Protein AF-A0A4S4M2D9-F1 (afdb_monomer)

pLDDT: mean 71.54, std 19.72, range [30.52, 96.0]

Solvent-accessible surface area (backbone atoms only — not comparable to full-atom values): 12243 Å² total; per-residue (Å²): 109,68,68,60,50,51,54,46,38,64,74,76,46,97,59,79,87,84,67,45,74,46,67,46,65,21,59,68,65,66,54,89,89,66,71,56,31,70,59,52,44,50,54,48,39,55,51,25,70,77,74,38,96,49,44,44,66,44,59,65,50,22,76,40,71,65,73,56,70,67,59,54,51,51,47,51,43,42,48,42,40,62,74,60,49,23,48,76,44,98,88,71,47,66,42,74,74,85,83,76,90,88,75,57,71,69,61,59,55,46,72,74,40,91,78,76,46,53,74,73,65,72,38,68,36,69,68,59,52,42,50,32,41,55,69,73,42,85,58,78,88,72,51,60,68,73,58,52,52,51,35,64,77,67,57,58,59,64,75,75,72,72,63,70,81,72,69,75,97,79,85,81,66,70,77,56,53,74,73,63,75,76,89,77,88,87,83,84,85,81,92,130

InterPro domains:
  IPR004821 Cytidyltransferase-like domain [PF01467] (9-130)
  IPR014729 Rossmann-like alpha/beta/alpha sandwich fold [G3DSA:3.40.50.620] (1-120)
  IPR014729 Rossmann-like alpha/beta/alpha sandwich fold [G3DSA:3.40.50.620] (121-169)
  IPR051182 Eukaryotic NMN adenylyltransferase [PTHR12039] (1-121)

Structure (mmCIF, N/CA/C/O backbone):
data_AF-A0A4S4M2D9-F1
#
_entry.id   AF-A0A4S4M2D9-F1
#
loop_
_atom_site.group_PDB
_atom_site.id
_atom_site.type_symbol
_atom_site.label_atom_id
_atom_site.label_alt_id
_atom_site.label_comp_id
_atom_site.label_asym_id
_atom_site.label_entity_id
_atom_site.label_seq_id
_atom_site.pdbx_PDB_ins_code
_atom_site.Cartn_x
_atom_site.Cartn_y
_atom_site.Cartn_z
_atom_site.occupancy
_atom_site.B_iso_or_equiv
_atom_site.auth_seq_id
_atom_site.auth_comp_id
_atom_site.auth_asym_id
_atom_site.auth_atom_id
_atom_site.pdbx_PDB_model_num
ATOM 1 N N . MET A 1 1 ? 10.900 6.479 2.946 1.00 76.00 1 MET A N 1
ATOM 2 C CA . MET A 1 1 ? 10.554 5.075 3.268 1.00 76.00 1 MET A CA 1
ATOM 3 C C . MET A 1 1 ? 10.576 4.211 2.013 1.00 76.00 1 MET A C 1
ATOM 5 O O . MET A 1 1 ? 11.377 3.293 1.984 1.00 76.00 1 MET A O 1
ATOM 9 N N . PHE A 1 2 ? 9.792 4.533 0.975 1.00 81.81 2 PHE A N 1
ATOM 10 C CA . PHE A 1 2 ? 9.805 3.794 -0.298 1.00 81.81 2 PHE A CA 1
ATOM 11 C C . PHE A 1 2 ? 11.189 3.735 -0.960 1.00 81.81 2 PHE A C 1
ATOM 13 O O . PHE A 1 2 ? 11.661 2.640 -1.220 1.00 81.81 2 PHE A O 1
ATOM 20 N N . GLU A 1 3 ? 11.888 4.864 -1.113 1.00 84.25 3 GLU A N 1
ATOM 21 C CA . GLU A 1 3 ? 13.247 4.871 -1.694 1.00 84.25 3 GLU A CA 1
ATOM 22 C C . GLU A 1 3 ? 14.236 3.983 -0.920 1.00 84.25 3 GLU A C 1
ATOM 24 O O . GLU A 1 3 ? 14.960 3.187 -1.504 1.00 84.25 3 GLU A O 1
ATOM 29 N N . MET A 1 4 ? 14.190 4.011 0.417 1.00 81.50 4 MET A N 1
ATOM 30 C CA . MET A 1 4 ? 15.031 3.130 1.239 1.00 81.50 4 MET A CA 1
ATOM 31 C C . MET A 1 4 ? 14.678 1.648 1.059 1.00 81.50 4 MET A C 1
ATOM 33 O O . MET A 1 4 ? 15.563 0.796 1.087 1.00 81.50 4 MET A O 1
ATOM 37 N N . ALA A 1 5 ? 13.392 1.329 0.888 1.00 82.88 5 ALA A N 1
ATOM 38 C CA . ALA A 1 5 ? 12.953 -0.033 0.606 1.00 82.88 5 ALA A CA 1
ATOM 39 C C . ALA A 1 5 ? 13.416 -0.487 -0.786 1.00 82.88 5 ALA A C 1
ATOM 41 O O . ALA A 1 5 ? 13.850 -1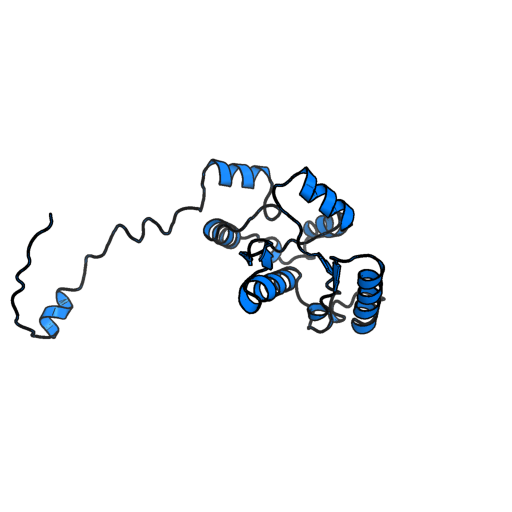.626 -0.936 1.00 82.88 5 ALA A O 1
ATOM 42 N N . VAL A 1 6 ? 13.391 0.410 -1.777 1.00 87.19 6 VAL A N 1
ATOM 43 C CA . VAL A 1 6 ? 13.929 0.161 -3.121 1.00 87.19 6 VAL A CA 1
ATOM 44 C C . VAL A 1 6 ? 15.415 -0.144 -3.066 1.00 87.19 6 VAL A C 1
ATOM 46 O O . VAL A 1 6 ? 15.840 -1.169 -3.598 1.00 87.19 6 VAL A O 1
ATOM 49 N N . ASP A 1 7 ? 16.193 0.695 -2.387 1.00 86.00 7 ASP A N 1
ATOM 50 C CA . ASP A 1 7 ? 17.630 0.482 -2.235 1.00 86.00 7 ASP A CA 1
ATOM 51 C C . ASP A 1 7 ? 17.927 -0.842 -1.527 1.00 86.00 7 ASP A C 1
ATOM 53 O O . ASP A 1 7 ? 18.795 -1.599 -1.963 1.00 86.00 7 ASP A O 1
ATOM 57 N N . TYR A 1 8 ? 17.161 -1.171 -0.483 1.00 85.81 8 TYR A N 1
ATOM 58 C CA . TYR A 1 8 ? 17.304 -2.440 0.222 1.00 85.81 8 TYR A CA 1
ATOM 59 C C . TYR A 1 8 ? 17.027 -3.642 -0.688 1.00 85.81 8 TYR A C 1
ATOM 61 O O . TYR A 1 8 ? 17.860 -4.546 -0.760 1.00 85.81 8 TYR A O 1
ATOM 69 N N . VAL A 1 9 ? 15.891 -3.654 -1.395 1.00 85.12 9 VAL A N 1
ATOM 70 C CA . VAL A 1 9 ? 15.500 -4.760 -2.284 1.00 85.12 9 VAL A CA 1
ATOM 71 C C . VAL A 1 9 ? 16.530 -4.942 -3.397 1.00 85.12 9 VAL A C 1
ATOM 73 O O . VAL A 1 9 ? 16.956 -6.070 -3.634 1.00 85.12 9 VAL A O 1
ATOM 76 N N . ARG A 1 10 ? 17.007 -3.845 -3.998 1.00 87.06 10 ARG A N 1
ATOM 77 C CA . ARG A 1 10 ? 18.042 -3.873 -5.044 1.00 87.06 10 ARG A CA 1
ATOM 78 C C . ARG A 1 10 ? 19.381 -4.431 -4.565 1.00 87.06 10 ARG A C 1
ATOM 80 O O . ARG A 1 10 ? 20.084 -5.057 -5.347 1.00 87.06 10 ARG A O 1
ATOM 87 N N . GLN A 1 11 ? 19.767 -4.165 -3.317 1.00 85.62 11 GLN A N 1
ATOM 88 C CA . GLN A 1 11 ? 21.076 -4.568 -2.788 1.00 85.62 11 GLN A CA 1
ATOM 89 C C . GLN A 1 11 ? 21.075 -5.958 -2.143 1.00 85.62 11 GLN A C 1
ATOM 91 O O . GLN A 1 11 ? 22.127 -6.586 -2.064 1.00 85.62 11 GLN A O 1
ATOM 96 N N . ASN A 1 12 ? 19.927 -6.425 -1.643 1.00 86.00 12 ASN A N 1
ATOM 97 C CA . ASN A 1 12 ? 19.860 -7.600 -0.767 1.00 86.00 12 ASN A CA 1
ATOM 98 C C . ASN A 1 12 ? 19.014 -8.743 -1.335 1.00 86.00 12 ASN A C 1
ATOM 100 O O . ASN A 1 12 ? 18.896 -9.788 -0.695 1.00 86.00 12 ASN A O 1
ATOM 104 N N . THR A 1 13 ? 18.384 -8.557 -2.496 1.00 86.69 13 THR A N 1
ATOM 105 C CA . THR A 1 13 ? 17.505 -9.564 -3.092 1.00 86.69 13 THR A CA 1
ATOM 106 C C . THR A 1 13 ? 17.635 -9.593 -4.610 1.00 86.69 13 THR A C 1
ATOM 108 O O . THR A 1 13 ? 18.064 -8.618 -5.217 1.00 86.69 13 THR A O 1
ATOM 111 N N . ASP A 1 14 ? 17.168 -10.681 -5.220 1.00 87.75 14 ASP A N 1
ATOM 112 C CA . ASP A 1 14 ? 17.056 -10.816 -6.678 1.00 87.75 14 ASP A CA 1
ATOM 113 C C . ASP A 1 14 ? 15.693 -10.331 -7.214 1.00 87.75 14 ASP A C 1
ATOM 115 O O . ASP A 1 14 ? 15.276 -10.699 -8.314 1.00 87.75 14 ASP A O 1
ATOM 119 N N . PHE A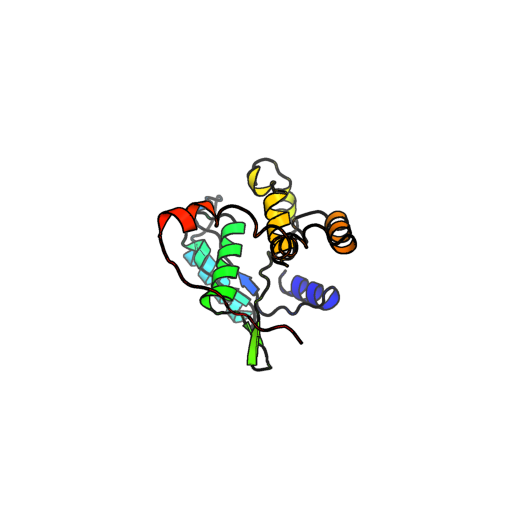 1 15 ? 14.947 -9.553 -6.419 1.00 87.94 15 PHE A N 1
ATOM 120 C CA . PHE A 1 15 ? 13.649 -9.017 -6.818 1.00 87.94 15 PHE A CA 1
ATOM 121 C C . PHE A 1 15 ? 13.775 -7.626 -7.433 1.00 87.94 15 PHE A C 1
ATOM 123 O O . PHE A 1 15 ? 14.559 -6.783 -7.002 1.00 87.94 15 PHE A O 1
ATOM 130 N N . GLU A 1 16 ? 12.914 -7.368 -8.411 1.00 87.81 16 GLU A N 1
ATOM 131 C CA . GLU A 1 16 ? 12.694 -6.046 -8.978 1.00 87.81 16 GLU A CA 1
ATOM 132 C C . GLU A 1 16 ? 11.410 -5.449 -8.396 1.00 87.81 16 GLU A C 1
ATOM 134 O O . GLU A 1 16 ? 10.367 -6.107 -8.343 1.00 87.81 16 GLU A O 1
ATOM 139 N N . ILE A 1 17 ? 11.476 -4.187 -7.970 1.00 90.81 17 ILE A N 1
ATOM 140 C CA . ILE A 1 17 ? 10.281 -3.435 -7.593 1.00 90.81 17 ILE A CA 1
ATOM 141 C C . ILE A 1 17 ? 9.667 -2.846 -8.854 1.00 90.81 17 ILE A C 1
ATOM 143 O O . ILE A 1 17 ? 10.277 -2.011 -9.516 1.00 90.81 17 ILE A O 1
ATOM 147 N N . VAL A 1 18 ? 8.440 -3.271 -9.142 1.00 90.88 18 VAL A N 1
ATOM 148 C CA . VAL A 1 18 ? 7.694 -2.843 -10.331 1.00 90.88 18 VAL A CA 1
ATOM 149 C C . VAL A 1 18 ? 6.789 -1.645 -10.030 1.00 90.88 18 VAL A C 1
ATOM 151 O O . VAL A 1 18 ? 6.586 -0.794 -10.889 1.00 90.88 18 VAL A O 1
ATOM 154 N N . ALA A 1 19 ? 6.244 -1.569 -8.814 1.00 91.50 19 ALA A N 1
ATOM 155 C CA . ALA A 1 19 ? 5.320 -0.520 -8.397 1.00 91.50 19 ALA A CA 1
ATOM 156 C C . ALA A 1 19 ? 5.294 -0.375 -6.871 1.00 91.50 19 ALA A C 1
ATOM 158 O O . ALA A 1 19 ? 5.630 -1.310 -6.139 1.00 91.50 19 ALA A O 1
ATOM 159 N N . GLY A 1 20 ? 4.851 0.788 -6.397 1.00 92.56 20 GLY A N 1
ATOM 160 C CA . GLY A 1 20 ? 4.526 1.031 -4.996 1.00 92.56 20 GLY A CA 1
ATOM 161 C C . GLY A 1 20 ? 3.139 1.646 -4.873 1.00 92.56 20 GLY A C 1
ATOM 162 O O . GLY A 1 20 ? 2.772 2.512 -5.661 1.00 92.56 20 GLY A O 1
ATOM 163 N N . TYR A 1 21 ? 2.370 1.201 -3.882 1.00 93.56 21 TYR A N 1
ATOM 164 C CA . TYR A 1 21 ? 1.014 1.687 -3.643 1.00 93.56 21 TYR A CA 1
ATOM 165 C C . TYR A 1 21 ? 0.894 2.295 -2.249 1.00 93.56 21 TYR A C 1
ATOM 167 O O . TYR A 1 21 ? 1.326 1.711 -1.253 1.00 93.56 21 TYR A O 1
ATOM 175 N N . LEU A 1 22 ? 0.279 3.471 -2.182 1.00 91.81 22 LEU A N 1
ATOM 176 C CA . LEU A 1 22 ? -0.234 4.064 -0.957 1.00 91.81 22 LEU A CA 1
ATOM 177 C C . LEU A 1 22 ? -1.711 3.689 -0.826 1.00 91.81 22 LEU A C 1
ATOM 179 O O . LEU A 1 22 ? -2.501 4.023 -1.704 1.00 91.81 22 LEU A O 1
ATOM 183 N N . SER A 1 23 ? -2.076 3.044 0.282 1.00 94.62 23 SER A N 1
ATOM 184 C CA . SER A 1 23 ? -3.464 2.706 0.622 1.00 94.62 23 SER A CA 1
ATOM 185 C C . SER A 1 23 ? -3.889 3.488 1.869 1.00 94.62 23 SER A C 1
ATOM 187 O O . SER A 1 23 ? -3.469 3.154 2.982 1.00 94.62 23 SER A O 1
ATOM 189 N N . PRO A 1 24 ? -4.629 4.605 1.732 1.00 91.62 24 PRO A N 1
ATOM 190 C CA . PRO A 1 24 ? -5.114 5.346 2.887 1.00 91.62 24 PRO A CA 1
ATOM 191 C C . PRO A 1 24 ? -6.187 4.550 3.641 1.00 91.62 24 PRO A C 1
ATOM 193 O O . PRO A 1 24 ? -7.184 4.137 3.063 1.00 91.62 24 PRO A O 1
ATOM 196 N N . VAL A 1 25 ? -6.031 4.427 4.963 1.00 90.12 25 VAL A N 1
ATOM 197 C CA . VAL A 1 25 ? -6.965 3.681 5.829 1.00 90.12 25 VAL A CA 1
ATOM 198 C C . VAL A 1 25 ? -8.409 4.189 5.751 1.00 90.12 25 VAL A C 1
ATOM 200 O O . VAL A 1 25 ? -8.629 5.371 5.504 1.00 90.12 25 VAL A O 1
ATOM 203 N N . SER A 1 26 ? -9.403 3.345 6.018 1.00 91.94 26 SER A N 1
ATOM 204 C CA . SER A 1 26 ? -10.809 3.760 6.161 1.00 91.94 26 SER A CA 1
ATOM 205 C C . SER A 1 26 ? -11.022 4.780 7.292 1.00 91.94 26 SER A C 1
ATOM 207 O O . SER A 1 26 ? -10.419 4.688 8.365 1.00 91.94 26 SER A O 1
ATOM 209 N N . ASP A 1 27 ? -11.970 5.704 7.106 1.00 87.25 27 ASP A N 1
ATOM 210 C CA . ASP A 1 27 ? -12.428 6.625 8.163 1.00 87.25 27 ASP A CA 1
ATOM 211 C C . ASP A 1 27 ? -13.031 5.882 9.370 1.00 87.25 27 ASP A C 1
ATOM 213 O O . ASP A 1 27 ? -13.037 6.385 10.497 1.00 87.25 27 ASP A O 1
ATOM 217 N N . GLN A 1 28 ? -13.476 4.637 9.167 1.00 85.75 28 GLN A N 1
ATOM 218 C CA . GLN A 1 28 ? -13.994 3.774 10.230 1.00 85.75 28 GLN A CA 1
ATOM 219 C C . GLN A 1 28 ? -12.914 3.243 11.181 1.00 85.75 28 GLN A C 1
ATOM 221 O O . GLN A 1 28 ? -13.263 2.643 12.197 1.00 85.75 28 GLN A O 1
ATOM 226 N N . TYR A 1 29 ? -11.630 3.510 10.915 1.00 79.69 29 TYR A N 1
ATOM 227 C CA . TYR A 1 29 ? -10.554 3.262 11.877 1.00 79.69 29 TYR A CA 1
ATOM 228 C C . TYR A 1 29 ? -10.721 4.083 13.166 1.00 79.69 29 TYR A C 1
ATOM 230 O O . TYR A 1 29 ? -10.195 3.712 14.211 1.00 79.69 29 TYR A O 1
ATOM 238 N N . LYS A 1 30 ? -11.493 5.185 13.120 1.00 78.94 30 LYS A N 1
ATOM 239 C CA . LYS A 1 30 ? -11.871 6.006 14.289 1.00 78.94 30 LYS A CA 1
ATOM 240 C C . LYS A 1 30 ? -10.680 6.525 15.110 1.00 78.94 30 LYS A C 1
ATOM 24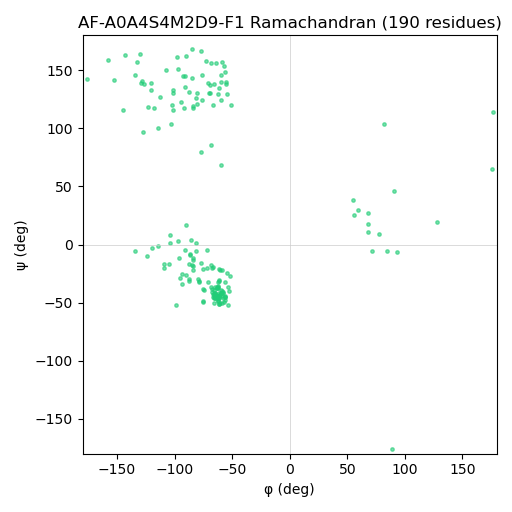2 O O . LYS A 1 30 ? -10.832 6.839 16.291 1.00 78.94 30 LYS A O 1
ATOM 247 N N . LYS A 1 31 ? -9.502 6.673 14.493 1.00 77.12 31 LYS A N 1
ATOM 248 C CA . LYS A 1 31 ? -8.354 7.322 15.138 1.00 77.12 31 LYS A CA 1
ATOM 249 C C . LYS A 1 31 ? -8.702 8.786 15.450 1.00 77.12 31 LY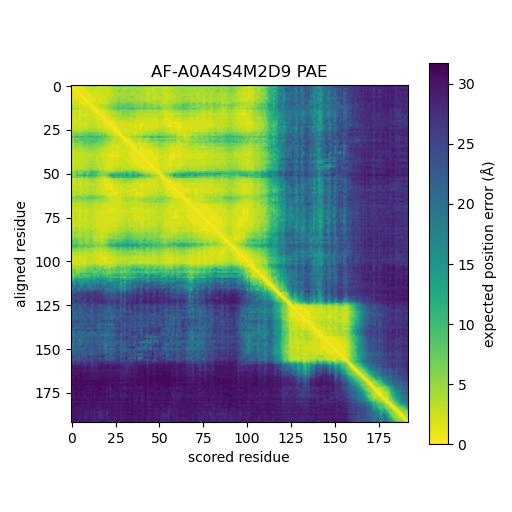S A C 1
ATOM 251 O O . LYS A 1 31 ? -9.151 9.497 14.548 1.00 77.12 31 LYS A O 1
ATOM 256 N N . PRO A 1 32 ? -8.486 9.267 16.688 1.00 74.50 32 PRO A N 1
ATOM 257 C CA . PRO A 1 32 ? -8.729 10.664 17.030 1.00 74.50 32 PRO A CA 1
ATOM 258 C C . PRO A 1 32 ? -7.967 11.614 16.096 1.00 74.50 32 PRO A C 1
ATOM 260 O O . PRO A 1 32 ? -6.768 11.444 15.876 1.00 74.50 32 PRO A O 1
ATOM 263 N N . GLY A 1 33 ? -8.672 12.599 15.534 1.00 79.81 33 GLY A N 1
ATOM 264 C CA . GLY A 1 33 ? -8.095 13.584 14.612 1.00 79.81 33 GLY A CA 1
ATOM 265 C C . GLY A 1 33 ? -7.864 13.092 13.177 1.00 79.81 33 GLY A C 1
ATOM 266 O O . GLY A 1 33 ? -7.238 13.805 12.396 1.00 79.81 33 GLY A O 1
ATOM 267 N N . LEU A 1 34 ? -8.347 11.899 12.808 1.00 77.06 34 LEU A N 1
ATOM 268 C CA . LEU A 1 34 ? -8.247 11.401 11.436 1.00 77.06 34 LEU A CA 1
ATOM 269 C C . LEU A 1 34 ? -9.104 12.252 10.485 1.00 77.06 34 LEU A C 1
ATOM 271 O O . LEU A 1 34 ? -10.319 12.354 10.649 1.00 77.06 34 LEU A O 1
ATOM 275 N N . LEU A 1 35 ? -8.459 12.857 9.486 1.00 74.81 35 LEU A N 1
ATOM 276 C CA . LEU A 1 35 ? -9.139 13.550 8.390 1.00 74.81 35 LEU A CA 1
ATOM 277 C C . LEU A 1 35 ? -9.880 12.555 7.491 1.00 74.81 35 LEU A C 1
ATOM 279 O O . LEU A 1 35 ? -9.480 11.392 7.401 1.00 74.81 35 LEU A O 1
ATOM 283 N N . SER A 1 36 ? -10.906 13.034 6.781 1.00 86.50 36 SER A N 1
ATOM 284 C CA . SER A 1 36 ? -11.690 12.194 5.872 1.00 86.50 36 SER A CA 1
ATOM 285 C C . SER A 1 36 ? -10.824 11.504 4.815 1.00 86.50 36 SER A C 1
ATOM 287 O O . SER A 1 36 ? -9.809 12.042 4.350 1.00 86.50 36 SER A O 1
ATOM 289 N N . GLY A 1 37 ? -11.255 10.314 4.404 1.00 84.50 37 GLY A N 1
ATOM 290 C CA . GLY A 1 37 ? -10.566 9.474 3.432 1.00 84.50 37 GLY A CA 1
ATOM 291 C C . GLY A 1 37 ? -10.370 10.201 2.114 1.00 84.50 37 GLY A C 1
ATOM 292 O O . GLY A 1 37 ? -9.270 10.188 1.573 1.00 84.50 37 GLY A O 1
ATOM 293 N N . ALA A 1 38 ? -11.381 10.953 1.670 1.00 87.56 38 ALA A N 1
ATOM 294 C CA . ALA A 1 38 ? -11.310 11.765 0.458 1.00 87.56 38 ALA A CA 1
ATOM 295 C C . ALA A 1 38 ? -10.146 12.773 0.482 1.00 87.56 38 ALA A C 1
ATOM 297 O O . ALA A 1 38 ? -9.394 12.868 -0.487 1.00 87.56 38 ALA A O 1
ATOM 298 N N . HIS A 1 39 ? -9.945 13.494 1.593 1.00 79.06 39 HIS A N 1
ATOM 299 C CA . HIS A 1 39 ? -8.824 14.431 1.701 1.00 79.06 39 HIS A CA 1
ATOM 300 C C . HIS A 1 39 ? -7.479 13.709 1.729 1.00 79.06 39 HIS A C 1
ATOM 302 O O . HIS A 1 39 ? -6.537 14.161 1.081 1.00 79.06 39 HIS A O 1
ATOM 308 N N . ARG A 1 40 ? -7.379 12.585 2.448 1.00 88.19 40 ARG A N 1
ATOM 309 C CA . ARG A 1 40 ? -6.134 11.807 2.531 1.00 88.19 40 ARG A CA 1
ATOM 310 C C . ARG A 1 40 ? -5.747 11.204 1.185 1.00 88.19 40 ARG A C 1
ATOM 312 O O . ARG A 1 40 ? -4.605 11.368 0.779 1.00 88.19 40 ARG A O 1
ATOM 319 N N . VAL A 1 41 ? -6.696 10.599 0.471 1.00 88.94 41 VAL A N 1
ATOM 320 C CA . VAL A 1 41 ? -6.499 10.094 -0.896 1.00 88.94 41 VAL A CA 1
ATOM 321 C C . VAL A 1 41 ? -6.013 11.214 -1.811 1.00 88.94 41 VAL A C 1
ATOM 323 O O . VAL A 1 41 ? -5.008 11.040 -2.494 1.00 88.94 41 VAL A O 1
ATOM 326 N N . ASN A 1 42 ? -6.659 12.384 -1.782 1.00 84.44 42 ASN A N 1
ATOM 327 C CA . ASN A 1 42 ? -6.262 13.509 -2.628 1.00 84.44 42 ASN A CA 1
ATOM 328 C C . ASN A 1 42 ? -4.844 14.012 -2.309 1.00 84.44 42 ASN A C 1
ATOM 330 O O . ASN A 1 42 ? -4.043 14.206 -3.216 1.00 84.44 42 ASN A O 1
ATOM 334 N N . MET A 1 43 ? -4.505 14.178 -1.026 1.00 79.75 43 MET A N 1
ATOM 335 C CA . MET A 1 43 ? -3.153 14.578 -0.616 1.00 79.75 43 MET A CA 1
ATOM 336 C C . MET A 1 43 ? -2.097 13.552 -1.041 1.00 79.75 43 MET A C 1
ATOM 338 O O . MET A 1 43 ? -1.051 13.935 -1.557 1.00 79.75 43 MET A O 1
ATOM 342 N N . CYS A 1 44 ? -2.372 12.256 -0.861 1.00 81.56 44 CYS A N 1
ATOM 343 C CA . CYS A 1 44 ? -1.478 11.193 -1.316 1.00 81.56 44 CYS A CA 1
ATOM 344 C C . CYS A 1 44 ? -1.323 11.194 -2.839 1.00 81.56 44 CYS A C 1
ATOM 346 O O . CYS A 1 44 ? -0.226 10.939 -3.321 1.00 81.56 44 CYS A O 1
ATOM 348 N N . THR A 1 45 ? -2.396 11.482 -3.580 1.00 85.44 45 THR A N 1
ATOM 349 C CA . THR A 1 45 ? -2.381 11.483 -5.051 1.00 85.44 45 THR A CA 1
ATOM 350 C C . THR A 1 45 ? -1.482 12.600 -5.558 1.00 85.44 45 THR A C 1
ATOM 352 O O . THR A 1 45 ? -0.542 12.326 -6.292 1.00 85.44 45 THR A O 1
ATOM 355 N N . LEU A 1 46 ? -1.677 13.824 -5.054 1.00 82.12 46 LEU A N 1
ATOM 356 C CA . LEU A 1 46 ? -0.819 14.966 -5.377 1.00 82.12 46 LEU A CA 1
ATOM 357 C C . LEU A 1 46 ? 0.654 14.685 -5.044 1.00 82.12 46 LEU A C 1
ATOM 359 O O . LEU A 1 46 ? 1.536 14.951 -5.853 1.00 82.12 46 LEU A O 1
ATOM 363 N N . ALA A 1 47 ? 0.923 14.099 -3.871 1.00 78.38 47 ALA A N 1
ATOM 364 C CA . ALA A 1 47 ? 2.284 13.760 -3.468 1.00 78.38 47 ALA A CA 1
ATOM 365 C C . ALA A 1 47 ? 2.913 12.688 -4.373 1.00 78.38 47 ALA A C 1
ATOM 367 O O . ALA A 1 47 ? 4.085 12.804 -4.723 1.00 78.38 47 ALA A O 1
ATOM 368 N N . ALA A 1 48 ? 2.161 11.651 -4.751 1.00 83.31 48 ALA A N 1
ATOM 369 C CA . ALA A 1 48 ? 2.648 10.599 -5.637 1.00 83.31 48 ALA A CA 1
ATOM 370 C C . ALA A 1 48 ? 2.950 11.150 -7.040 1.00 83.31 48 ALA A C 1
ATOM 372 O O . ALA A 1 48 ? 4.042 10.917 -7.550 1.00 83.31 48 ALA A O 1
ATOM 373 N N . GLU A 1 49 ? 2.038 11.947 -7.604 1.00 81.19 49 GLU A N 1
ATOM 374 C CA . GLU A 1 49 ? 2.174 12.555 -8.934 1.00 81.19 49 GLU A CA 1
ATOM 375 C C . GLU A 1 49 ? 3.356 13.530 -9.033 1.00 81.19 49 GLU A C 1
ATOM 377 O O . GLU A 1 49 ? 4.026 13.585 -10.064 1.00 81.19 49 GLU A O 1
ATOM 382 N N . GLU A 1 50 ? 3.636 14.294 -7.974 1.00 77.31 50 GLU A N 1
ATOM 383 C CA . GLU A 1 50 ? 4.731 15.270 -7.974 1.00 77.31 50 GLU A CA 1
ATOM 384 C C . GLU A 1 50 ? 6.107 14.616 -7.768 1.00 77.31 50 GLU A C 1
ATOM 386 O O . GLU A 1 50 ? 7.115 15.108 -8.278 1.00 77.31 50 GLU A O 1
ATOM 391 N N . THR A 1 51 ? 6.173 13.514 -7.014 1.00 71.88 51 THR A N 1
ATOM 392 C CA . THR A 1 51 ? 7.451 12.987 -6.503 1.00 71.88 51 THR A CA 1
ATOM 393 C C . THR A 1 51 ? 7.924 11.695 -7.152 1.00 71.88 51 THR A C 1
ATOM 395 O O . THR A 1 51 ? 9.100 11.357 -7.003 1.00 71.88 51 THR A O 1
ATOM 398 N N . SER A 1 52 ? 7.060 10.952 -7.852 1.00 76.44 52 SER A N 1
ATOM 399 C CA . SER A 1 52 ? 7.424 9.618 -8.322 1.00 76.44 52 SER A CA 1
ATOM 400 C C . SER A 1 52 ? 6.688 9.170 -9.582 1.00 76.44 52 SER A C 1
ATOM 402 O O . SER A 1 52 ? 5.494 9.372 -9.750 1.00 76.44 52 SER A O 1
ATOM 404 N N . SER A 1 53 ? 7.414 8.474 -10.457 1.00 81.44 53 SER A N 1
ATOM 405 C CA . SER A 1 53 ? 6.857 7.803 -11.636 1.00 81.44 53 SER A CA 1
ATOM 406 C C . SER A 1 53 ? 6.344 6.386 -11.358 1.00 81.44 53 SER A C 1
ATOM 408 O O . SER A 1 53 ? 5.755 5.774 -12.246 1.00 81.44 53 SER A O 1
ATOM 410 N N . TRP A 1 54 ? 6.596 5.842 -10.164 1.00 86.88 54 TRP A N 1
ATOM 411 C CA . TRP A 1 54 ? 6.334 4.435 -9.832 1.00 86.88 54 TRP A CA 1
ATOM 412 C C . TRP A 1 54 ? 5.431 4.247 -8.606 1.00 86.88 54 TRP A C 1
ATOM 414 O O . TRP A 1 54 ? 4.987 3.128 -8.331 1.00 86.88 54 TRP A O 1
ATOM 424 N N . LEU A 1 55 ? 5.162 5.328 -7.869 1.00 88.56 55 LEU A N 1
ATOM 425 C CA . LEU A 1 55 ? 4.226 5.334 -6.751 1.00 88.56 55 LEU A CA 1
ATOM 426 C C . LEU A 1 55 ? 2.826 5.707 -7.232 1.00 88.56 55 LEU A C 1
ATOM 428 O O . LEU A 1 55 ? 2.641 6.659 -7.982 1.00 88.56 55 LEU A O 1
ATOM 432 N N . MET A 1 56 ? 1.836 4.968 -6.751 1.00 92.19 56 MET A N 1
ATOM 433 C CA . MET A 1 56 ? 0.421 5.180 -7.031 1.00 92.19 56 MET A CA 1
ATOM 434 C C . MET A 1 56 ? -0.375 5.206 -5.729 1.00 92.19 56 MET A C 1
ATOM 436 O O . MET A 1 56 ? 0.097 4.763 -4.680 1.00 92.19 56 MET A O 1
ATOM 440 N N . VAL A 1 57 ? -1.604 5.709 -5.799 1.00 92.19 57 VAL A N 1
ATOM 441 C CA . VAL A 1 57 ? -2.553 5.670 -4.685 1.00 92.19 57 VAL A CA 1
ATOM 442 C C . VAL A 1 57 ? -3.699 4.751 -5.052 1.00 92.19 57 VAL A C 1
ATOM 444 O O . VAL A 1 57 ? -4.327 4.936 -6.092 1.00 92.19 57 VAL A O 1
ATOM 447 N N . ASP A 1 58 ? -3.982 3.791 -4.182 1.00 95.19 58 ASP A N 1
ATOM 448 C CA . ASP A 1 58 ? -5.186 2.980 -4.271 1.00 95.19 58 ASP A CA 1
ATOM 449 C C . ASP A 1 58 ? -6.220 3.484 -3.248 1.00 95.19 58 ASP A C 1
ATOM 451 O O . ASP A 1 58 ? -5.966 3.460 -2.040 1.00 95.19 58 ASP A O 1
ATOM 455 N N . PRO A 1 59 ? -7.379 3.994 -3.696 1.00 94.88 59 PRO A N 1
ATOM 456 C CA . PRO A 1 59 ? -8.397 4.522 -2.800 1.00 94.88 59 PRO A CA 1
ATOM 457 C C . PRO A 1 59 ? -9.294 3.443 -2.183 1.00 94.88 59 PRO A C 1
ATOM 459 O O . PRO A 1 59 ? -10.152 3.791 -1.368 1.00 94.88 59 PRO A O 1
ATOM 462 N N . TRP A 1 60 ? -9.164 2.171 -2.580 1.00 96.00 60 TRP A N 1
ATOM 463 C CA . TRP A 1 60 ? -10.129 1.127 -2.240 1.00 96.00 60 TRP A CA 1
ATOM 464 C C . TRP A 1 60 ? -10.380 1.028 -0.733 1.00 96.00 60 TRP A C 1
ATOM 466 O O . TRP A 1 60 ? -11.530 1.147 -0.303 1.00 96.00 60 TRP A O 1
ATOM 476 N N . GLU A 1 61 ? -9.318 0.905 0.072 1.00 94.19 61 GLU A N 1
ATOM 477 C CA . GLU A 1 61 ? -9.404 0.776 1.534 1.00 94.19 61 GLU A CA 1
ATOM 478 C C . GLU A 1 61 ? -10.110 1.973 2.188 1.00 94.19 61 GLU A C 1
ATOM 480 O O . GLU A 1 61 ? -10.924 1.800 3.100 1.00 94.19 61 GLU A O 1
ATOM 485 N N . ALA A 1 62 ? -9.841 3.187 1.698 1.00 92.38 62 ALA A N 1
ATOM 486 C CA . ALA A 1 62 ? -10.350 4.429 2.273 1.00 92.38 62 ALA A CA 1
ATOM 487 C C . ALA A 1 62 ? -11.884 4.505 2.247 1.00 92.38 62 ALA A C 1
ATOM 489 O O . ALA A 1 62 ? -12.489 5.122 3.129 1.00 92.38 62 ALA A O 1
ATOM 490 N N . PHE A 1 63 ? -12.502 3.874 1.245 1.00 92.56 63 PHE A N 1
ATOM 491 C CA . PHE A 1 63 ? -13.945 3.904 1.007 1.00 92.56 63 PHE A CA 1
ATOM 492 C C . PHE A 1 63 ? -14.670 2.615 1.413 1.00 92.56 63 PHE A C 1
ATOM 494 O O . PHE A 1 63 ? -15.892 2.538 1.276 1.00 92.56 63 PHE A O 1
ATOM 501 N N . GLN A 1 64 ? -13.958 1.626 1.959 1.00 89.44 64 GLN A N 1
ATOM 502 C CA . GLN A 1 64 ? -14.580 0.459 2.580 1.00 89.44 64 GLN A CA 1
ATOM 503 C C . GLN A 1 64 ? -14.958 0.721 4.045 1.00 89.44 64 GLN A C 1
ATOM 505 O O . GLN A 1 64 ? -14.516 1.682 4.688 1.00 89.44 64 GLN A O 1
ATOM 510 N N . SER A 1 65 ? -15.748 -0.192 4.620 1.00 87.88 65 SER A N 1
ATOM 511 C CA . SER A 1 65 ? -15.724 -0.390 6.072 1.00 87.88 65 SER A CA 1
ATOM 512 C C . SER A 1 65 ? -14.322 -0.785 6.534 1.00 87.88 65 SER A C 1
ATOM 514 O O . SER A 1 65 ? -13.540 -1.280 5.725 1.00 87.88 65 SER A O 1
ATOM 516 N N . TYR A 1 66 ? -13.988 -0.560 7.812 1.00 84.19 66 TYR A N 1
ATOM 517 C CA . TYR A 1 66 ? -12.639 -0.851 8.314 1.00 84.19 66 TYR A CA 1
ATOM 518 C C . TYR A 1 66 ? -12.206 -2.276 7.942 1.00 84.19 66 TYR A C 1
ATOM 520 O O . TYR A 1 66 ? -12.858 -3.250 8.325 1.00 84.19 66 TYR A O 1
ATOM 528 N N . GLN A 1 67 ? -11.108 -2.369 7.191 1.00 80.56 67 GLN A N 1
ATOM 529 C CA . GLN A 1 67 ? -10.502 -3.625 6.774 1.00 80.56 67 GLN A CA 1
ATOM 530 C C . GLN A 1 67 ? -9.213 -3.864 7.549 1.00 80.56 67 GLN A C 1
ATOM 532 O O . GLN A 1 67 ? -8.503 -2.937 7.927 1.00 80.56 67 GLN A O 1
ATOM 537 N N . ARG A 1 68 ? -8.891 -5.139 7.759 1.00 76.88 68 ARG A N 1
ATOM 538 C CA . ARG A 1 68 ? -7.569 -5.531 8.253 1.00 76.88 68 ARG A CA 1
ATOM 539 C C . ARG A 1 68 ? -6.561 -5.437 7.116 1.00 76.88 68 ARG A C 1
ATOM 541 O O . ARG A 1 68 ? -6.889 -5.803 5.990 1.00 76.88 68 ARG A O 1
ATOM 548 N N . THR A 1 69 ? -5.317 -5.071 7.424 1.00 80.38 69 THR A N 1
ATOM 549 C CA . THR A 1 69 ? -4.242 -4.946 6.424 1.00 80.38 69 THR A CA 1
ATOM 550 C C . THR A 1 69 ? -4.064 -6.214 5.585 1.00 80.38 69 THR A C 1
ATOM 552 O O . THR A 1 69 ? -3.855 -6.114 4.386 1.00 80.38 69 THR A O 1
ATOM 555 N N . ALA A 1 70 ? -4.230 -7.410 6.165 1.00 78.19 70 ALA A N 1
ATOM 556 C CA . ALA A 1 70 ? -4.166 -8.662 5.406 1.00 78.19 70 ALA A CA 1
ATOM 557 C C . ALA A 1 70 ? -5.215 -8.740 4.278 1.00 78.19 70 ALA A C 1
ATOM 559 O O . ALA A 1 70 ? -4.894 -9.183 3.185 1.00 78.19 70 ALA A O 1
ATOM 560 N N . VAL A 1 71 ? -6.440 -8.255 4.518 1.00 81.75 71 VAL A N 1
ATOM 561 C CA . VAL A 1 71 ? -7.510 -8.226 3.503 1.00 81.75 71 VAL A CA 1
ATOM 562 C C . VAL A 1 71 ? -7.174 -7.233 2.392 1.00 81.75 71 VAL A C 1
ATOM 564 O O . VAL A 1 71 ? -7.449 -7.498 1.228 1.00 81.75 71 VAL A O 1
ATOM 567 N N . VAL A 1 72 ? -6.547 -6.110 2.745 1.00 85.81 72 VAL A N 1
ATOM 568 C CA . VAL A 1 72 ? -6.065 -5.122 1.772 1.00 85.81 72 VAL A CA 1
ATOM 569 C C . VAL A 1 72 ? -4.966 -5.730 0.890 1.00 85.81 72 VAL A C 1
ATOM 571 O O . VAL A 1 72 ? -5.008 -5.586 -0.326 1.00 85.81 72 VAL A O 1
ATOM 574 N N . LEU A 1 73 ? -4.017 -6.471 1.472 1.00 86.06 73 LEU A N 1
ATOM 575 C CA . LEU A 1 73 ? -2.969 -7.162 0.708 1.00 86.06 73 LEU A CA 1
ATOM 576 C C . LEU A 1 73 ? -3.541 -8.259 -0.204 1.00 86.06 73 LEU A C 1
ATOM 578 O O . LEU A 1 73 ? -3.132 -8.351 -1.360 1.00 86.06 73 LEU A O 1
ATOM 582 N N . ASP A 1 74 ? -4.505 -9.046 0.287 1.00 84.19 74 ASP A N 1
ATOM 583 C CA . ASP A 1 74 ? -5.207 -10.059 -0.512 1.00 84.19 74 ASP A CA 1
ATOM 584 C C . ASP A 1 74 ? -5.988 -9.411 -1.675 1.00 84.19 74 ASP A C 1
ATOM 586 O O . ASP A 1 74 ? -6.034 -9.964 -2.774 1.00 84.19 74 ASP A O 1
ATOM 590 N N . HIS A 1 75 ? -6.569 -8.222 -1.462 1.00 90.25 75 HIS A N 1
ATOM 591 C CA . HIS A 1 75 ? -7.219 -7.444 -2.520 1.00 90.25 75 HIS A CA 1
ATOM 592 C C . HIS A 1 75 ? -6.223 -7.037 -3.614 1.00 90.25 75 HIS A C 1
ATOM 594 O O . HIS A 1 75 ? -6.484 -7.298 -4.786 1.00 90.25 75 HIS A O 1
ATOM 600 N N . PHE A 1 76 ? -5.058 -6.489 -3.249 1.00 92.94 76 PHE A N 1
ATOM 601 C CA . PHE A 1 76 ? -4.008 -6.166 -4.222 1.00 92.94 76 PHE A CA 1
ATOM 602 C C . PHE A 1 76 ? -3.536 -7.392 -5.008 1.00 92.94 76 PHE A C 1
ATOM 604 O O . PHE A 1 76 ? -3.371 -7.313 -6.225 1.00 92.94 76 PHE A O 1
ATOM 611 N N . ASP A 1 77 ? -3.319 -8.524 -4.333 1.00 91.31 77 ASP A N 1
ATOM 612 C CA . ASP A 1 77 ? -2.902 -9.762 -4.995 1.00 91.31 77 ASP A CA 1
ATOM 613 C C . ASP A 1 77 ? -3.960 -10.233 -6.001 1.00 91.31 77 ASP A C 1
ATOM 615 O O . ASP A 1 77 ? -3.636 -10.521 -7.154 1.00 91.31 77 ASP A O 1
ATOM 619 N N . TYR A 1 78 ? -5.235 -10.229 -5.606 1.00 91.25 78 TYR A N 1
ATOM 620 C CA . TYR A 1 78 ? -6.338 -10.589 -6.490 1.00 91.25 78 TYR A CA 1
ATOM 621 C C . TYR A 1 78 ? -6.436 -9.656 -7.705 1.00 91.25 78 TYR A C 1
ATOM 623 O O . TYR A 1 78 ? -6.460 -10.133 -8.842 1.00 91.25 78 TYR A O 1
ATOM 631 N N . GLU A 1 79 ? -6.446 -8.339 -7.499 1.00 95.25 79 GLU A N 1
ATOM 632 C CA . GLU A 1 79 ? -6.561 -7.375 -8.597 1.00 95.25 79 GLU A CA 1
ATOM 633 C C . GLU A 1 79 ? -5.373 -7.486 -9.563 1.00 95.25 79 GLU A C 1
ATOM 635 O O . GLU A 1 79 ? -5.552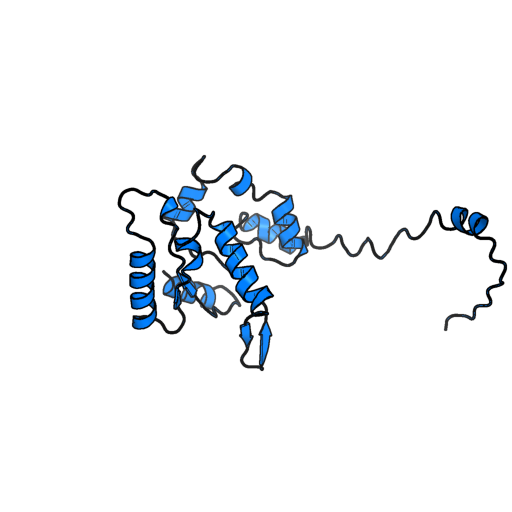 -7.594 -10.777 1.00 95.25 79 GLU A O 1
ATOM 640 N N . ILE A 1 80 ? -4.143 -7.546 -9.050 1.00 93.44 80 ILE A N 1
ATOM 641 C CA . ILE A 1 80 ? -2.958 -7.553 -9.911 1.00 93.44 80 ILE A CA 1
ATOM 642 C C . ILE A 1 80 ? -2.761 -8.919 -10.573 1.00 93.44 80 ILE A C 1
ATOM 644 O O . ILE A 1 80 ? -2.566 -8.999 -11.785 1.00 93.44 80 ILE A O 1
ATOM 648 N N . ASN A 1 81 ? -2.801 -10.012 -9.814 1.00 93.62 81 ASN A N 1
ATOM 649 C CA . ASN A 1 81 ? -2.440 -11.327 -10.342 1.00 93.62 81 ASN A CA 1
ATOM 650 C C . ASN A 1 81 ? -3.616 -12.056 -10.995 1.00 93.62 81 ASN A C 1
ATOM 652 O O . ASN A 1 81 ? -3.392 -12.817 -11.936 1.00 93.62 81 ASN A O 1
ATOM 656 N N . THR A 1 82 ? -4.852 -11.821 -10.544 1.00 91.69 82 THR A N 1
ATOM 657 C CA . THR A 1 82 ? -6.038 -12.518 -11.071 1.00 91.69 82 THR A CA 1
ATOM 658 C C . THR A 1 82 ? -6.788 -11.677 -12.097 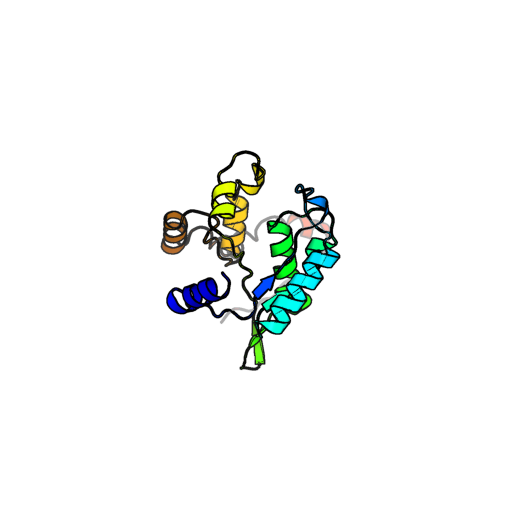1.00 91.69 82 THR A C 1
ATOM 660 O O . THR A 1 82 ? -7.024 -12.155 -13.204 1.00 91.69 82 THR A O 1
ATOM 663 N N . VAL A 1 83 ? -7.139 -10.428 -11.773 1.00 94.19 83 VAL A N 1
ATOM 664 C CA . VAL A 1 83 ? -7.926 -9.568 -12.679 1.00 94.19 83 VAL A CA 1
ATOM 665 C C . VAL A 1 83 ? -7.062 -9.047 -13.825 1.00 94.19 83 VAL A C 1
ATOM 667 O O . VAL A 1 83 ? -7.432 -9.174 -14.993 1.00 94.19 83 VAL A O 1
ATOM 670 N N . LEU A 1 84 ? -5.881 -8.510 -13.511 1.00 92.75 84 LEU A N 1
ATOM 671 C CA . LEU A 1 84 ? -4.931 -8.030 -14.515 1.00 92.75 84 LEU A CA 1
ATOM 672 C C . LEU A 1 84 ? -4.039 -9.147 -15.072 1.00 92.75 84 LEU A C 1
ATOM 674 O O . LEU A 1 84 ? -3.385 -8.941 -16.090 1.00 92.75 84 LEU A O 1
ATOM 678 N N . GLY A 1 85 ? -4.016 -10.339 -14.474 1.00 93.00 85 GLY A N 1
ATOM 679 C CA . GLY A 1 85 ? -3.199 -11.458 -14.957 1.00 93.00 85 GLY A CA 1
ATOM 680 C C . GLY A 1 85 ? -1.688 -11.235 -14.805 1.00 93.00 85 GLY A C 1
ATOM 681 O O . GLY A 1 85 ? -0.911 -11.771 -15.594 1.00 93.00 85 GLY A O 1
ATOM 682 N N . GLY A 1 86 ? -1.272 -10.418 -13.836 1.00 92.94 86 GLY A N 1
ATOM 683 C CA . GLY A 1 86 ? 0.119 -10.073 -13.554 1.00 92.94 86 GLY A CA 1
ATOM 684 C C . GLY A 1 86 ? 0.632 -8.853 -14.323 1.00 92.94 86 GLY A C 1
ATOM 685 O O . GLY A 1 86 ? -0.092 -8.191 -15.069 1.00 92.94 86 GLY A O 1
ATOM 686 N N . VAL A 1 87 ? 1.920 -8.558 -14.152 1.00 92.12 87 VAL A N 1
ATOM 687 C CA . VAL A 1 87 ? 2.600 -7.438 -14.818 1.00 92.12 87 VAL A CA 1
ATOM 688 C C . VAL A 1 87 ? 3.216 -7.878 -16.136 1.00 92.12 87 VAL A C 1
ATOM 690 O O . VAL A 1 87 ? 3.694 -9.007 -16.269 1.00 92.12 87 VAL A O 1
ATOM 693 N N . GLN A 1 88 ? 3.204 -6.982 -17.121 1.00 91.31 88 GLN A N 1
ATOM 694 C CA . GLN A 1 88 ? 3.863 -7.226 -18.396 1.00 91.31 88 GLN A CA 1
ATOM 695 C C . GLN A 1 88 ? 5.356 -6.925 -18.278 1.00 91.31 88 GLN A C 1
ATOM 697 O O . GLN A 1 88 ? 5.746 -5.835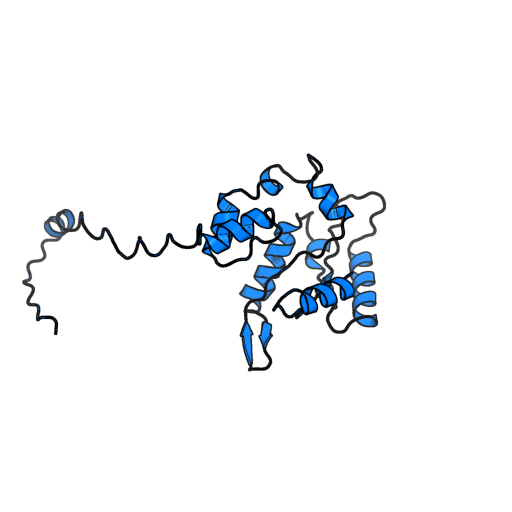 -17.868 1.00 91.31 88 GLN A O 1
ATOM 702 N N . THR A 1 89 ? 6.188 -7.891 -18.641 1.00 88.12 89 THR A N 1
ATOM 703 C CA . THR A 1 89 ? 7.642 -7.749 -18.638 1.00 88.12 89 THR A CA 1
ATOM 704 C C . THR A 1 89 ? 8.150 -7.228 -19.987 1.00 88.12 89 THR A C 1
ATOM 706 O O . THR A 1 89 ? 7.420 -7.294 -20.979 1.00 88.12 89 THR A O 1
ATOM 709 N N . PRO A 1 90 ? 9.387 -6.696 -20.071 1.00 86.81 90 PRO A N 1
ATOM 710 C CA . PRO A 1 90 ? 9.925 -6.125 -21.316 1.00 86.81 90 PRO A CA 1
ATOM 711 C C . PRO A 1 90 ? 9.983 -7.100 -22.503 1.00 86.81 90 PRO A C 1
ATOM 713 O O . PRO A 1 90 ? 10.005 -6.678 -23.654 1.00 86.81 90 PRO A O 1
ATOM 716 N N . ASP A 1 91 ? 9.987 -8.405 -22.230 1.00 89.88 91 ASP A N 1
ATOM 717 C CA . ASP A 1 91 ? 9.911 -9.493 -23.213 1.00 89.88 91 ASP A CA 1
ATOM 718 C C . ASP A 1 91 ? 8.473 -9.791 -23.695 1.00 89.88 91 ASP A C 1
ATOM 720 O O . ASP A 1 91 ? 8.258 -10.700 -24.495 1.00 89.88 91 ASP A O 1
ATOM 724 N N . GLY A 1 92 ? 7.481 -9.037 -23.215 1.00 88.62 92 GLY A N 1
ATOM 725 C CA . GLY A 1 92 ? 6.071 -9.166 -23.571 1.00 88.62 92 GLY A CA 1
ATOM 726 C C . GLY A 1 92 ? 5.301 -10.224 -22.779 1.00 88.62 92 GLY A C 1
ATOM 727 O O . GLY A 1 92 ? 4.078 -10.292 -22.925 1.00 88.62 92 GLY A O 1
ATOM 728 N N . ALA A 1 93 ? 5.964 -11.017 -21.930 1.00 91.56 93 ALA A N 1
ATOM 729 C CA . ALA A 1 93 ? 5.305 -12.009 -21.085 1.00 91.56 93 ALA A CA 1
ATOM 730 C C . ALA A 1 93 ? 4.532 -11.353 -19.926 1.00 91.56 93 ALA A C 1
ATOM 732 O O . ALA A 1 93 ? 4.807 -10.224 -19.528 1.00 91.56 93 ALA A O 1
ATOM 733 N N . ARG A 1 94 ? 3.550 -12.068 -19.367 1.00 91.75 94 ARG A N 1
ATOM 734 C CA . ARG A 1 94 ? 2.859 -11.685 -18.126 1.00 91.75 94 ARG A CA 1
ATOM 735 C C . ARG A 1 94 ? 3.412 -12.518 -16.977 1.00 91.75 94 ARG A C 1
ATOM 737 O O . ARG A 1 94 ? 3.496 -13.740 -17.097 1.00 91.75 94 ARG A O 1
ATOM 744 N N . ARG A 1 95 ? 3.794 -11.874 -15.874 1.00 92.44 95 ARG A N 1
ATOM 745 C CA . ARG A 1 95 ? 4.302 -12.548 -14.670 1.00 92.44 95 ARG A CA 1
ATOM 746 C C . ARG A 1 95 ? 3.513 -12.119 -13.444 1.00 92.44 95 ARG A C 1
ATOM 748 O O . ARG A 1 95 ? 3.223 -10.938 -13.273 1.00 92.44 95 ARG A O 1
ATOM 755 N N . SER A 1 96 ? 3.202 -13.077 -12.575 1.00 91.75 96 SER A N 1
ATOM 756 C CA . SER A 1 96 ? 2.622 -12.783 -11.266 1.00 91.75 96 SER A CA 1
ATOM 757 C C . SER A 1 96 ? 3.625 -12.023 -10.399 1.00 91.75 96 SER A C 1
ATOM 759 O O . SER A 1 96 ? 4.803 -12.392 -10.350 1.00 91.75 96 SER A O 1
ATOM 761 N N . VAL A 1 97 ? 3.159 -11.011 -9.680 1.00 92.06 97 VAL A N 1
ATOM 762 C CA . VAL A 1 97 ? 3.968 -10.246 -8.726 1.00 92.06 97 VAL A CA 1
ATOM 763 C C . VAL A 1 97 ? 3.760 -10.742 -7.305 1.00 92.06 97 VAL A C 1
ATOM 765 O O . VAL A 1 97 ? 2.766 -11.393 -6.997 1.00 92.06 97 VAL A O 1
ATOM 768 N N . ARG A 1 98 ? 4.695 -10.405 -6.416 1.00 89.12 98 ARG A N 1
ATOM 769 C CA . ARG A 1 98 ? 4.536 -10.614 -4.975 1.00 89.12 98 ARG A CA 1
ATOM 770 C C . ARG A 1 98 ? 4.186 -9.284 -4.326 1.00 89.12 98 ARG A C 1
ATOM 772 O O . ARG A 1 98 ? 4.977 -8.348 -4.402 1.00 89.12 98 ARG A O 1
ATOM 779 N N . VAL A 1 99 ? 3.027 -9.217 -3.680 1.00 89.38 99 VAL A N 1
ATOM 780 C CA . VAL A 1 99 ? 2.622 -8.051 -2.888 1.00 89.38 99 VAL A CA 1
ATOM 781 C C . VAL A 1 99 ? 3.308 -8.122 -1.523 1.00 89.38 99 VAL A C 1
ATOM 783 O O . VAL A 1 99 ? 3.286 -9.160 -0.862 1.00 89.38 99 VAL A O 1
ATOM 786 N N . MET A 1 100 ? 3.944 -7.028 -1.105 1.00 88.00 100 MET A N 1
ATOM 787 C CA . MET A 1 100 ? 4.649 -6.935 0.174 1.00 88.00 100 MET A CA 1
ATOM 788 C C . MET A 1 100 ? 4.188 -5.702 0.949 1.00 88.00 100 MET A C 1
ATOM 790 O O . MET A 1 100 ? 3.996 -4.633 0.373 1.00 88.00 100 MET A O 1
ATOM 794 N N . LEU A 1 101 ? 4.043 -5.847 2.267 1.00 86.25 101 LEU A N 1
ATOM 795 C CA . LEU A 1 101 ? 3.741 -4.734 3.161 1.00 86.25 101 LEU A CA 1
ATOM 796 C C . LEU A 1 101 ? 5.019 -3.952 3.476 1.00 86.25 101 LEU A C 1
ATOM 798 O O . LEU A 1 101 ? 5.952 -4.496 4.065 1.00 86.25 101 LEU A O 1
ATOM 802 N N . LEU A 1 102 ? 5.032 -2.661 3.146 1.00 84.56 102 LEU A N 1
ATOM 803 C CA . LEU A 1 102 ? 6.059 -1.736 3.611 1.00 84.56 102 LEU A CA 1
ATOM 804 C C . LEU A 1 102 ? 5.603 -1.080 4.917 1.00 84.56 102 LEU A C 1
ATOM 806 O O . LEU A 1 102 ? 4.610 -0.356 4.944 1.00 84.56 102 LEU A O 1
ATOM 810 N N . ALA A 1 103 ? 6.343 -1.324 5.995 1.00 79.44 103 ALA A N 1
ATOM 811 C CA . ALA A 1 103 ? 6.010 -0.845 7.329 1.00 79.44 103 ALA A CA 1
ATOM 812 C C . ALA A 1 103 ? 7.232 -0.254 8.038 1.00 79.44 103 ALA A C 1
ATOM 814 O O . ALA A 1 103 ? 8.355 -0.732 7.880 1.00 79.44 103 ALA A O 1
ATOM 815 N N . GLY A 1 104 ? 7.000 0.782 8.847 1.00 73.56 104 GLY A N 1
ATOM 816 C CA . GLY A 1 104 ? 7.998 1.290 9.788 1.00 73.56 104 GLY A CA 1
ATOM 817 C C . GLY A 1 104 ? 8.125 0.404 11.032 1.00 73.56 104 GLY A C 1
ATOM 818 O O . GLY A 1 104 ? 7.250 -0.416 11.320 1.00 73.56 104 GLY A O 1
ATOM 819 N N . SER A 1 105 ? 9.188 0.620 11.811 1.00 66.38 105 SER A N 1
ATOM 820 C CA . SER A 1 105 ? 9.443 -0.086 13.077 1.00 66.38 105 SER A CA 1
ATOM 821 C C . SER A 1 105 ? 8.304 0.044 14.084 1.00 66.38 105 SER A C 1
ATOM 823 O O . SER A 1 105 ? 8.056 -0.888 14.842 1.00 66.38 105 SER A O 1
ATOM 825 N N . ASP A 1 106 ? 7.595 1.172 14.080 1.00 63.25 106 ASP A N 1
ATOM 826 C CA . ASP A 1 106 ? 6.500 1.434 15.016 1.00 63.25 106 ASP A CA 1
ATOM 827 C C . ASP A 1 106 ? 5.336 0.469 14.776 1.00 63.25 106 ASP A C 1
ATOM 829 O O . ASP A 1 106 ? 4.819 -0.127 15.716 1.00 63.25 106 ASP A O 1
ATOM 833 N N . LEU A 1 107 ? 4.985 0.219 13.508 1.00 64.56 107 LEU A N 1
ATOM 834 C CA . LEU A 1 107 ? 3.935 -0.741 13.164 1.00 64.56 107 LEU A CA 1
ATOM 835 C C . LEU A 1 107 ? 4.358 -2.168 13.531 1.00 64.56 107 LEU A C 1
ATOM 837 O O . LEU A 1 107 ? 3.575 -2.915 14.112 1.00 64.56 107 LEU A O 1
ATOM 841 N N . ILE A 1 108 ? 5.611 -2.531 13.253 1.00 61.16 108 ILE A N 1
ATOM 842 C CA . ILE A 1 108 ? 6.151 -3.854 13.594 1.00 61.16 108 ILE A CA 1
ATOM 843 C C . ILE A 1 108 ? 6.171 -4.056 15.117 1.00 61.16 108 ILE A C 1
ATOM 845 O O . ILE A 1 108 ? 5.841 -5.132 15.605 1.00 61.16 108 ILE A O 1
ATOM 849 N N . SER A 1 109 ? 6.479 -3.011 15.886 1.00 50.31 109 SER A N 1
ATOM 850 C CA . SER A 1 109 ? 6.460 -3.065 17.352 1.00 50.31 109 SER A CA 1
ATOM 851 C C . SER A 1 109 ? 5.041 -3.285 17.886 1.00 50.31 109 SER A C 1
ATOM 853 O O . SER A 1 109 ? 4.847 -4.103 18.781 1.00 50.31 109 SER A O 1
ATOM 855 N N . THR A 1 110 ? 4.029 -2.658 17.271 1.00 56.78 110 THR A N 1
ATOM 856 C CA . THR A 1 110 ? 2.616 -2.891 17.631 1.00 56.78 110 THR A CA 1
ATOM 857 C C . THR A 1 110 ? 2.106 -4.289 17.270 1.00 56.78 110 THR A C 1
ATOM 859 O O . THR A 1 110 ? 1.117 -4.735 17.841 1.00 56.78 110 THR A O 1
ATOM 862 N N . MET A 1 111 ? 2.785 -5.033 16.384 1.00 53.47 111 MET A N 1
ATOM 863 C CA . MET A 1 111 ? 2.478 -6.457 16.145 1.00 53.47 111 MET A CA 1
ATOM 864 C C . MET A 1 111 ? 2.792 -7.342 17.353 1.00 53.47 111 MET A C 1
ATOM 866 O O . MET A 1 111 ? 2.244 -8.431 17.475 1.00 53.47 111 MET A O 1
ATOM 870 N N . SER A 1 112 ? 3.635 -6.866 18.270 1.00 49.84 112 SER A N 1
ATOM 871 C CA . SER A 1 112 ? 3.948 -7.568 19.518 1.00 49.84 112 SER A CA 1
ATOM 872 C C . SER A 1 112 ? 3.017 -7.177 20.675 1.00 49.84 112 SER A C 1
ATOM 874 O O . SER A 1 112 ? 3.120 -7.764 21.752 1.00 49.84 112 SER A O 1
ATOM 876 N N . GLU A 1 113 ? 2.114 -6.205 20.483 1.00 48.25 113 GLU A N 1
ATOM 877 C CA . GLU A 1 113 ? 1.177 -5.751 21.515 1.00 48.25 113 GLU A CA 1
ATOM 878 C C . GLU A 1 113 ? -0.076 -6.648 21.571 1.00 48.25 113 GLU A C 1
ATOM 880 O O . GLU A 1 113 ? -0.833 -6.732 20.595 1.00 48.25 113 GLU A O 1
ATOM 885 N N . PRO A 1 114 ? -0.348 -7.311 22.714 1.00 45.81 114 PRO A N 1
ATOM 886 C CA . PRO A 1 114 ? -1.531 -8.150 22.869 1.00 45.81 114 PRO A CA 1
ATOM 887 C C . PRO A 1 114 ? -2.822 -7.344 22.664 1.00 45.81 114 PRO A C 1
ATOM 889 O O . PRO A 1 114 ? -3.059 -6.355 23.355 1.00 45.81 114 PRO A O 1
ATOM 892 N N . GLY A 1 115 ? -3.681 -7.781 21.737 1.00 51.41 115 GLY A N 1
ATOM 893 C CA . GLY A 1 115 ? -4.992 -7.170 21.481 1.00 51.41 115 GLY A CA 1
ATOM 894 C C . GLY A 1 115 ? -5.032 -6.098 20.385 1.00 51.41 115 GLY A C 1
ATOM 895 O O . GLY A 1 115 ? -6.126 -5.678 20.014 1.00 51.41 115 GLY A O 1
ATOM 896 N N . VAL A 1 116 ? -3.886 -5.692 19.823 1.00 48.88 116 VAL A N 1
ATOM 897 C CA . VAL A 1 116 ? -3.833 -4.859 18.599 1.00 48.88 116 VAL A CA 1
ATOM 898 C C . VAL A 1 116 ? -4.052 -5.717 17.347 1.00 48.88 116 VAL A C 1
ATOM 900 O O . VAL A 1 116 ? -4.653 -5.278 16.368 1.00 48.88 116 VAL A O 1
ATOM 903 N N . TRP A 1 117 ? -3.644 -6.981 17.430 1.00 45.81 117 TRP A N 1
ATOM 904 C CA . TRP A 1 117 ? -3.861 -8.023 16.436 1.00 45.81 117 TRP A CA 1
ATOM 905 C C . TRP A 1 117 ? -4.650 -9.150 17.099 1.00 45.81 117 TRP A C 1
ATOM 907 O O . TRP A 1 117 ? -4.427 -9.461 18.273 1.00 45.81 117 TRP A O 1
ATOM 917 N N . THR A 1 118 ? -5.622 -9.733 16.391 1.00 44.97 118 THR A N 1
ATOM 918 C CA . THR A 1 118 ? -6.386 -10.853 16.961 1.00 44.97 118 THR A CA 1
ATOM 919 C C . THR A 1 118 ? -5.450 -12.039 17.199 1.00 44.97 118 THR A C 1
ATOM 921 O O . THR A 1 118 ? -4.436 -12.170 16.516 1.00 44.97 118 THR A O 1
ATOM 924 N N . GLU A 1 119 ? -5.776 -12.952 18.120 1.00 43.28 119 GLU A N 1
ATOM 925 C CA . GLU A 1 119 ? -5.017 -14.210 18.235 1.00 43.28 119 GLU A CA 1
ATOM 926 C C . GLU A 1 119 ? -4.967 -14.963 16.898 1.00 43.28 119 GLU A C 1
ATOM 928 O O . GLU A 1 119 ? -3.995 -15.656 16.669 1.00 43.28 119 GLU A O 1
ATOM 933 N N . ALA A 1 120 ? -5.928 -14.748 15.986 1.00 43.22 120 ALA A N 1
ATOM 934 C CA . ALA A 1 120 ? -5.946 -15.260 14.610 1.00 43.22 120 ALA A CA 1
ATOM 935 C C . ALA A 1 120 ? -5.021 -14.514 13.619 1.00 43.22 120 ALA A C 1
ATOM 937 O O . ALA A 1 120 ? -4.765 -15.024 12.530 1.00 43.22 120 ALA A O 1
ATOM 938 N N . ASP A 1 121 ? -4.547 -13.317 13.969 1.00 44.66 121 ASP A N 1
ATOM 939 C CA . ASP A 1 121 ? -3.533 -12.562 13.225 1.00 44.66 121 ASP A CA 1
ATOM 940 C C . ASP A 1 121 ? -2.120 -12.807 13.804 1.00 44.66 121 ASP A C 1
ATOM 942 O O . ASP A 1 121 ? -1.146 -12.800 13.056 1.00 44.66 121 ASP A O 1
ATOM 946 N N . ASN A 1 122 ? -2.017 -13.102 15.110 1.00 44.06 122 ASN A N 1
ATOM 947 C CA . ASN A 1 122 ? -0.828 -13.710 15.730 1.00 44.06 122 ASN A CA 1
ATOM 948 C C . ASN A 1 122 ? -0.707 -15.209 15.413 1.00 44.06 122 ASN A C 1
ATOM 950 O O . ASN A 1 122 ? 0.390 -15.767 15.436 1.00 44.06 122 ASN A O 1
ATOM 954 N N . ASP A 1 123 ? -1.812 -15.852 15.035 1.00 43.78 123 ASP A N 1
ATOM 955 C CA . ASP A 1 123 ? -1.818 -17.116 14.320 1.00 43.78 123 ASP A CA 1
ATOM 956 C C . ASP A 1 123 ? -1.479 -16.829 12.856 1.00 43.78 123 ASP A C 1
ATOM 958 O O . ASP A 1 123 ? -2.274 -16.940 11.915 1.00 43.78 123 ASP A O 1
ATOM 962 N N . VAL A 1 124 ? -0.185 -16.663 12.633 1.00 50.88 124 VAL A N 1
ATOM 963 C CA . VAL A 1 124 ? 0.454 -17.385 11.542 1.00 50.88 124 VAL A CA 1
ATOM 964 C C . VAL A 1 124 ? 0.252 -18.882 11.836 1.00 50.88 124 VAL A C 1
ATOM 966 O O . VAL A 1 124 ? 1.171 -19.601 12.220 1.00 50.88 124 VAL A O 1
ATOM 969 N N . SER A 1 125 ? -1.003 -19.354 11.741 1.00 55.50 125 SER A N 1
ATOM 970 C CA . SER A 1 125 ? -1.347 -20.718 12.105 1.00 55.50 125 SER A CA 1
ATOM 971 C C . SER A 1 125 ? -0.523 -21.608 11.200 1.00 55.50 125 SER A C 1
ATOM 973 O O . SER A 1 125 ? -0.367 -21.335 10.001 1.00 55.50 125 SER A O 1
ATOM 975 N N . SER A 1 126 ? 0.008 -22.695 11.749 1.00 54.12 126 SER A N 1
ATOM 976 C CA . SER A 1 126 ? 0.831 -23.620 10.974 1.00 54.12 126 SER A CA 1
ATOM 977 C C . SER A 1 126 ? 0.107 -24.051 9.690 1.00 54.12 126 SER A C 1
ATOM 979 O O . SER A 1 126 ? 0.742 -24.313 8.682 1.00 54.12 126 SER A O 1
ATOM 981 N N . THR A 1 127 ? -1.230 -24.052 9.678 1.00 55.62 127 THR A N 1
ATOM 982 C CA . THR A 1 127 ? -2.066 -24.295 8.494 1.00 55.62 127 THR A CA 1
ATOM 983 C C . THR A 1 127 ? -1.878 -23.259 7.384 1.00 55.62 127 THR A C 1
ATOM 985 O O . THR A 1 127 ? -1.747 -23.653 6.228 1.00 55.62 127 THR A O 1
ATOM 988 N N . LYS A 1 128 ? -1.817 -21.961 7.699 1.00 57.97 128 LYS A N 1
ATOM 989 C CA . LYS A 1 128 ? -1.638 -20.889 6.705 1.00 57.97 128 LYS A CA 1
ATOM 990 C C . LYS A 1 128 ? -0.191 -20.820 6.204 1.00 57.97 128 LYS A C 1
ATOM 992 O O . LYS A 1 128 ? 0.022 -20.700 5.002 1.00 57.97 128 LYS A O 1
ATOM 997 N N . VAL A 1 129 ? 0.787 -21.035 7.093 1.00 68.88 129 VAL A N 1
ATOM 998 C CA . VAL A 1 129 ? 2.207 -21.206 6.715 1.00 68.88 129 VAL A CA 1
ATOM 999 C C . VAL A 1 129 ? 2.374 -22.380 5.763 1.00 68.88 129 VAL A C 1
ATOM 1001 O O . VAL A 1 129 ? 2.954 -22.231 4.693 1.00 68.88 129 VAL A O 1
ATOM 1004 N N . ARG A 1 130 ? 1.812 -23.542 6.118 1.00 72.12 130 ARG A N 1
ATOM 1005 C CA . ARG A 1 130 ? 1.835 -24.740 5.271 1.00 72.12 130 ARG A CA 1
ATOM 1006 C C . ARG A 1 130 ? 1.161 -24.498 3.928 1.00 72.12 130 ARG A C 1
ATOM 1008 O O . ARG A 1 130 ? 1.678 -24.949 2.916 1.00 72.12 130 ARG A O 1
ATOM 1015 N N . LEU A 1 131 ? 0.031 -23.790 3.904 1.00 64.31 131 LEU A N 1
ATOM 1016 C CA . LEU A 1 131 ? -0.663 -23.444 2.664 1.00 64.31 131 LEU A CA 1
ATOM 1017 C C . LEU A 1 131 ? 0.213 -22.583 1.747 1.00 64.31 131 LEU A C 1
ATOM 1019 O O . LEU A 1 131 ? 0.283 -22.850 0.551 1.00 64.31 131 LEU A O 1
ATOM 1023 N N . PHE A 1 132 ? 0.874 -21.564 2.297 1.00 69.94 132 PHE A N 1
ATOM 1024 C CA . PHE A 1 132 ? 1.745 -20.674 1.532 1.00 69.94 132 PHE A CA 1
ATOM 1025 C C . PHE A 1 132 ? 2.980 -21.410 1.013 1.00 69.94 132 PHE A C 1
ATOM 1027 O O . PHE A 1 132 ? 3.257 -21.333 -0.182 1.00 69.94 132 PHE A O 1
ATOM 1034 N N . LEU A 1 133 ? 3.629 -22.220 1.854 1.00 75.06 133 LEU A N 1
ATOM 1035 C CA . LEU A 1 133 ? 4.751 -23.071 1.447 1.00 75.06 133 LEU A CA 1
ATOM 1036 C C . LEU A 1 133 ? 4.362 -24.044 0.322 1.00 75.06 133 LEU A C 1
ATOM 1038 O O . LEU A 1 133 ? 5.056 -24.106 -0.688 1.00 75.06 133 LEU A O 1
ATOM 1042 N N . ARG A 1 134 ? 3.208 -24.723 0.425 1.00 73.00 134 ARG A N 1
ATOM 1043 C CA . ARG A 1 134 ? 2.698 -25.630 -0.628 1.00 73.00 134 ARG A CA 1
ATOM 1044 C C . ARG A 1 134 ? 2.406 -24.927 -1.950 1.00 73.00 134 ARG A C 1
ATOM 1046 O O . ARG A 1 134 ? 2.529 -25.528 -3.009 1.00 73.00 134 ARG A O 1
ATOM 1053 N N . ARG A 1 135 ? 1.993 -23.661 -1.897 1.00 66.31 135 ARG A N 1
ATOM 1054 C CA . ARG A 1 135 ? 1.703 -22.842 -3.084 1.00 66.31 135 ARG A CA 1
ATOM 1055 C C . ARG A 1 135 ? 2.944 -22.145 -3.652 1.00 66.31 135 ARG A C 1
ATOM 1057 O O . ARG A 1 135 ? 2.808 -21.361 -4.584 1.00 66.31 135 ARG A O 1
ATOM 1064 N N . GLY A 1 136 ? 4.133 -22.391 -3.094 1.00 62.81 136 GLY A N 1
ATOM 1065 C CA . GLY A 1 136 ? 5.369 -21.712 -3.495 1.00 62.81 136 GLY A CA 1
ATOM 1066 C C . GLY A 1 136 ? 5.396 -20.220 -3.138 1.00 62.81 136 GLY A C 1
ATOM 1067 O O . GLY A 1 136 ? 6.183 -19.458 -3.700 1.00 62.81 136 GLY A O 1
ATOM 1068 N N . LEU A 1 137 ? 4.528 -19.787 -2.220 1.00 62.00 137 LEU A N 1
ATOM 1069 C CA . LEU A 1 137 ? 4.467 -18.415 -1.734 1.00 62.00 137 LEU A CA 1
ATOM 1070 C C . LEU A 1 137 ? 5.480 -18.215 -0.604 1.00 62.00 137 LEU A C 1
ATOM 1072 O O . LEU A 1 137 ? 5.700 -19.088 0.236 1.00 62.00 137 LEU A O 1
ATOM 1076 N N . SER A 1 138 ? 6.092 -17.033 -0.572 1.00 69.12 138 SER A N 1
ATOM 1077 C CA . SER A 1 138 ? 7.063 -16.684 0.465 1.00 69.12 138 SER A CA 1
ATOM 1078 C C . SER A 1 138 ? 6.376 -16.504 1.815 1.00 69.12 138 SER A C 1
ATOM 1080 O O . SER A 1 138 ? 5.433 -15.727 1.934 1.00 69.12 138 SER A O 1
ATOM 1082 N N . VAL A 1 139 ? 6.915 -17.157 2.845 1.00 71.12 139 VAL A N 1
ATOM 1083 C CA . VAL A 1 139 ? 6.530 -16.955 4.254 1.00 71.12 139 VAL A CA 1
ATOM 1084 C C . VAL A 1 139 ? 7.557 -16.131 5.035 1.00 71.12 139 VAL A C 1
ATOM 1086 O O . VAL A 1 139 ? 7.461 -16.001 6.257 1.00 71.12 139 VAL A O 1
ATOM 1089 N N . ARG A 1 140 ? 8.558 -15.567 4.342 1.00 65.25 140 ARG A N 1
ATOM 1090 C CA . ARG A 1 140 ? 9.519 -14.634 4.944 1.00 65.25 140 ARG A CA 1
ATOM 1091 C C . ARG A 1 140 ? 8.756 -13.484 5.597 1.00 65.25 140 ARG A C 1
ATOM 1093 O O . ARG A 1 140 ? 7.775 -13.004 5.035 1.00 65.25 140 ARG A O 1
ATOM 1100 N N . TYR A 1 141 ? 9.206 -13.081 6.783 1.00 54.50 141 TYR A N 1
ATOM 1101 C CA . TYR A 1 141 ? 8.593 -12.040 7.620 1.00 54.50 141 TYR A CA 1
ATOM 1102 C C . TYR A 1 141 ? 7.260 -12.416 8.296 1.00 54.50 141 TYR A C 1
ATOM 1104 O O . TYR A 1 141 ? 6.803 -11.659 9.144 1.00 54.50 141 TYR A O 1
ATOM 1112 N N . LEU A 1 142 ? 6.678 -13.591 8.005 1.00 63.25 142 LEU A N 1
ATOM 1113 C CA . LEU A 1 142 ? 5.565 -14.161 8.785 1.00 63.25 142 LEU A CA 1
ATOM 1114 C C . LEU A 1 142 ? 6.066 -15.011 9.961 1.00 63.25 142 LEU A C 1
ATOM 1116 O O . LEU A 1 142 ? 5.419 -15.094 10.997 1.00 63.25 142 LEU A O 1
ATOM 1120 N N . ILE A 1 143 ? 7.224 -15.653 9.802 1.00 67.75 143 ILE A N 1
ATOM 1121 C CA . ILE A 1 143 ? 7.885 -16.459 10.835 1.00 67.75 143 ILE A CA 1
ATOM 1122 C C . ILE A 1 143 ? 9.377 -16.090 10.914 1.00 67.75 143 ILE A C 1
ATOM 1124 O O . ILE A 1 143 ? 9.922 -15.563 9.937 1.00 67.75 143 ILE A O 1
ATOM 1128 N N . PRO A 1 144 ? 10.059 -16.338 12.051 1.00 70.38 144 PRO A N 1
ATOM 1129 C CA . PRO A 1 144 ? 11.453 -15.936 12.237 1.00 70.38 144 PRO A CA 1
ATOM 1130 C C . PRO A 1 144 ? 12.381 -16.469 11.139 1.00 70.38 144 PRO A C 1
ATOM 1132 O O . PRO A 1 144 ? 12.280 -17.628 10.739 1.00 70.38 144 PRO A O 1
ATOM 1135 N N . ALA A 1 145 ? 13.331 -15.642 10.693 1.00 64.56 145 ALA A N 1
ATOM 1136 C CA . ALA A 1 145 ? 14.249 -15.982 9.601 1.00 64.56 145 ALA A CA 1
ATOM 1137 C C . ALA A 1 145 ? 14.998 -17.325 9.782 1.00 64.56 145 ALA A C 1
ATOM 1139 O O . ALA A 1 145 ? 15.070 -18.071 8.806 1.00 64.56 145 ALA A O 1
ATOM 1140 N N . PRO A 1 146 ? 15.470 -17.711 10.991 1.00 66.81 146 PRO A N 1
ATOM 1141 C CA . PRO A 1 146 ? 16.075 -19.032 11.195 1.00 66.81 146 PRO A CA 1
ATOM 1142 C C . PRO A 1 146 ? 15.113 -20.198 10.924 1.00 66.81 146 PRO A C 1
ATOM 1144 O O . PRO A 1 146 ? 15.536 -21.256 10.474 1.00 66.81 146 PRO A O 1
ATOM 1147 N N . VAL A 1 147 ? 13.813 -20.006 11.167 1.00 74.75 147 VAL A N 1
ATOM 1148 C CA . VAL A 1 147 ? 12.778 -21.020 10.917 1.00 74.75 147 VAL A CA 1
ATOM 1149 C C . VAL A 1 147 ? 12.509 -21.151 9.420 1.00 74.75 147 VAL A C 1
ATOM 1151 O O . VAL A 1 147 ? 12.356 -22.265 8.927 1.00 74.75 147 VAL A O 1
ATOM 1154 N N . VAL A 1 148 ? 12.497 -20.036 8.682 1.00 77.12 148 VAL A N 1
ATOM 1155 C CA . VAL A 1 148 ? 12.373 -20.062 7.215 1.00 77.12 148 VAL A CA 1
ATOM 1156 C C . VAL A 1 148 ? 13.561 -20.783 6.583 1.00 77.12 148 VAL A C 1
ATOM 1158 O O . VAL A 1 148 ? 13.348 -21.686 5.781 1.00 77.12 148 VAL A O 1
ATOM 1161 N N . ALA A 1 149 ? 14.788 -20.435 6.989 1.00 74.38 149 ALA A N 1
ATOM 1162 C CA . ALA A 1 149 ? 16.003 -21.088 6.503 1.00 74.38 149 ALA A CA 1
ATOM 1163 C C . ALA A 1 149 ? 15.958 -22.603 6.754 1.00 74.38 149 ALA A C 1
ATOM 1165 O O . ALA A 1 149 ? 16.183 -23.389 5.841 1.00 74.38 149 ALA A O 1
ATOM 1166 N N . TYR A 1 150 ? 15.548 -23.013 7.956 1.00 72.56 150 TYR A N 1
ATOM 1167 C CA . TYR A 1 150 ? 15.389 -24.423 8.297 1.00 72.56 150 TYR A CA 1
ATOM 1168 C C . TYR A 1 150 ? 14.343 -25.145 7.425 1.00 72.56 150 TYR A C 1
ATOM 1170 O O . TYR A 1 150 ? 14.571 -26.277 7.002 1.00 72.56 150 TYR A O 1
ATOM 1178 N N . ILE A 1 151 ? 13.200 -24.512 7.136 1.00 80.69 151 ILE A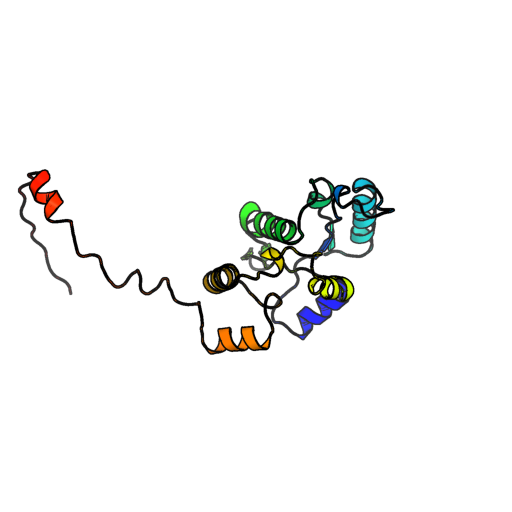 N 1
ATOM 1179 C CA . ILE A 1 151 ? 12.152 -25.074 6.267 1.00 80.69 151 ILE A CA 1
ATOM 1180 C C . ILE A 1 151 ? 12.649 -25.228 4.824 1.00 80.69 151 ILE A C 1
ATOM 1182 O O . ILE A 1 151 ? 12.408 -26.273 4.220 1.00 80.69 151 ILE A O 1
ATOM 1186 N N . GLU A 1 152 ? 13.339 -24.214 4.292 1.00 78.38 152 GLU A N 1
ATOM 1187 C CA . GLU A 1 152 ? 13.904 -24.208 2.935 1.00 78.38 152 GLU A CA 1
ATOM 1188 C C . GLU A 1 152 ? 15.012 -25.272 2.788 1.00 78.38 152 GLU A C 1
ATOM 1190 O O . GLU A 1 152 ? 14.976 -26.060 1.846 1.00 78.38 152 GLU A O 1
ATOM 1195 N N . GLU A 1 153 ? 15.940 -25.365 3.750 1.00 81.81 153 GLU A N 1
ATOM 1196 C CA . GLU A 1 153 ? 17.037 -26.351 3.761 1.00 81.81 153 GLU A CA 1
ATOM 1197 C C . GLU A 1 153 ? 16.544 -27.802 3.831 1.00 81.81 153 GLU A C 1
ATOM 1199 O O . GLU A 1 153 ? 17.131 -28.691 3.215 1.00 81.81 153 GLU A O 1
ATOM 1204 N N . ASN A 1 154 ? 15.469 -28.050 4.583 1.00 83.62 154 ASN A N 1
ATOM 1205 C CA . ASN A 1 154 ? 14.933 -29.395 4.804 1.00 83.62 154 ASN A CA 1
ATOM 1206 C C . ASN A 1 154 ? 13.759 -29.737 3.870 1.00 83.62 154 ASN A C 1
ATOM 1208 O O . ASN A 1 154 ? 13.171 -30.810 4.002 1.00 83.62 154 ASN A O 1
ATOM 1212 N N . GLY A 1 155 ? 13.391 -28.838 2.949 1.00 79.38 155 GLY A N 1
ATOM 1213 C CA . GLY A 1 155 ? 12.298 -29.045 1.994 1.00 79.38 155 GLY A CA 1
ATOM 1214 C C . GLY A 1 155 ? 10.933 -29.306 2.645 1.00 79.38 155 GLY A C 1
ATOM 1215 O O . GLY A 1 155 ? 10.101 -30.028 2.095 1.00 79.38 155 GLY A O 1
ATOM 1216 N N . LEU A 1 156 ? 10.691 -28.763 3.841 1.00 76.88 156 LEU A N 1
ATOM 1217 C CA . LEU A 1 156 ? 9.488 -29.078 4.611 1.00 76.88 156 LEU A CA 1
ATOM 1218 C C . LEU A 1 156 ? 8.244 -28.463 3.957 1.00 76.88 156 LEU A C 1
ATOM 1220 O O . LEU A 1 156 ? 8.245 -27.304 3.551 1.00 76.88 156 LEU A O 1
ATOM 1224 N N . TYR A 1 157 ? 7.148 -29.227 3.934 1.00 72.31 157 TYR A N 1
ATOM 1225 C CA . TYR A 1 157 ? 5.832 -28.805 3.427 1.00 72.31 157 TYR A CA 1
ATOM 1226 C C . TYR A 1 157 ? 5.733 -28.564 1.910 1.00 72.31 157 TYR A C 1
ATOM 1228 O O . TYR A 1 157 ? 4.704 -28.062 1.460 1.00 72.31 157 TYR A O 1
ATOM 1236 N N . LEU A 1 158 ? 6.749 -28.955 1.132 1.00 64.88 158 LEU A N 1
ATOM 1237 C CA . LEU A 1 158 ? 6.760 -28.849 -0.333 1.00 64.88 158 LEU A CA 1
ATOM 1238 C C . LEU A 1 158 ? 6.134 -30.068 -1.040 1.00 64.88 158 LEU A C 1
ATOM 1240 O O . LEU A 1 158 ? 5.731 -29.956 -2.194 1.00 64.88 158 LEU A O 1
ATOM 1244 N N . ASP A 1 159 ? 5.970 -31.195 -0.338 1.00 63.25 159 ASP A N 1
ATOM 1245 C CA . ASP A 1 159 ? 5.521 -32.463 -0.921 1.00 63.25 159 ASP A CA 1
ATOM 1246 C C . ASP A 1 159 ? 4.319 -33.062 -0.168 1.00 63.25 159 ASP A C 1
ATOM 1248 O O . ASP A 1 159 ? 4.474 -33.766 0.824 1.00 63.25 159 ASP A O 1
ATOM 1252 N N . GLU A 1 160 ? 3.100 -32.827 -0.660 1.00 53.53 160 GLU A N 1
ATOM 1253 C CA . GLU A 1 160 ? 1.946 -33.702 -0.358 1.00 53.53 160 GLU A CA 1
ATOM 1254 C C . GLU A 1 160 ? 1.103 -34.069 -1.593 1.00 53.53 160 GLU A C 1
ATOM 1256 O O . GLU A 1 160 ? 0.226 -34.930 -1.500 1.00 53.53 160 GLU A O 1
ATOM 1261 N N . ASP A 1 161 ? 1.394 -33.503 -2.768 1.00 50.16 161 ASP A N 1
ATOM 1262 C CA . ASP A 1 161 ? 0.622 -33.791 -3.985 1.00 50.16 161 ASP A CA 1
ATOM 1263 C C . ASP A 1 161 ? 1.251 -34.885 -4.866 1.00 50.16 161 ASP A C 1
ATOM 1265 O O . ASP A 1 161 ? 0.573 -35.440 -5.727 1.00 50.16 161 ASP A O 1
ATOM 1269 N N . LYS A 1 162 ? 2.501 -35.304 -4.604 1.00 45.34 162 LYS A N 1
ATOM 1270 C CA . LYS A 1 162 ? 3.144 -36.400 -5.358 1.00 45.34 162 LYS A CA 1
ATOM 1271 C C . LYS A 1 162 ? 2.817 -37.808 -4.855 1.00 45.34 162 LYS A C 1
ATOM 1273 O O . LYS A 1 162 ? 2.953 -38.764 -5.614 1.00 45.34 162 LYS A O 1
ATOM 1278 N N . GLU A 1 163 ? 2.333 -37.973 -3.623 1.00 44.59 163 GLU A N 1
ATOM 1279 C CA . GLU A 1 163 ? 1.924 -39.299 -3.124 1.00 44.59 163 GLU A CA 1
ATOM 1280 C C . GLU A 1 163 ? 0.484 -39.680 -3.511 1.00 44.59 163 GLU A C 1
ATOM 1282 O O . GLU A 1 163 ? 0.145 -40.867 -3.524 1.00 44.59 163 GLU A O 1
ATOM 1287 N N . LYS A 1 164 ? -0.358 -38.713 -3.908 1.00 43.34 164 LYS A N 1
ATOM 1288 C CA . LYS A 1 164 ? -1.751 -38.979 -4.316 1.00 43.34 164 LYS A CA 1
ATOM 1289 C C . LYS A 1 164 ? -1.921 -39.403 -5.776 1.00 43.34 164 LYS A C 1
ATOM 1291 O O . LYS A 1 164 ? -2.961 -39.967 -6.106 1.00 43.34 164 LYS A O 1
ATOM 1296 N N . GLU A 1 165 ? -0.902 -39.245 -6.619 1.00 42.00 165 GLU A N 1
ATOM 1297 C CA . GLU A 1 165 ? -0.894 -39.834 -7.969 1.00 42.00 165 GLU A CA 1
ATOM 1298 C C . GLU A 1 165 ? -0.358 -41.282 -8.000 1.00 42.00 165 GLU A C 1
ATOM 1300 O O . GLU A 1 165 ? -0.497 -41.967 -9.011 1.00 42.00 165 GLU A O 1
ATOM 1305 N N . GLY A 1 166 ? 0.198 -41.795 -6.890 1.00 40.84 166 GLY A N 1
ATOM 1306 C CA . GLY A 1 166 ? 0.940 -43.065 -6.882 1.00 40.84 166 GLY A CA 1
ATOM 1307 C C . GLY A 1 166 ? 0.291 -44.275 -6.198 1.00 40.84 166 GLY A C 1
ATOM 1308 O O . GLY A 1 166 ? 0.698 -45.404 -6.475 1.00 40.84 166 GLY A O 1
ATOM 1309 N N . LYS A 1 167 ? -0.694 -44.121 -5.301 1.00 33.66 167 LYS A N 1
ATOM 1310 C CA . LYS A 1 167 ? -1.245 -45.266 -4.545 1.00 33.66 167 LYS A CA 1
ATOM 1311 C C . LYS A 1 167 ? -2.743 -45.141 -4.286 1.00 33.66 167 LYS A C 1
ATOM 1313 O O . LYS A 1 167 ? -3.177 -44.316 -3.494 1.00 33.66 167 LYS A O 1
ATOM 1318 N N . GLY A 1 168 ? -3.517 -46.063 -4.868 1.00 35.19 168 GLY A N 1
ATOM 1319 C CA . GLY A 1 168 ? -4.804 -46.462 -4.287 1.00 35.19 168 GLY A CA 1
ATOM 1320 C C . GLY A 1 168 ? -6.038 -46.431 -5.181 1.00 35.19 168 GLY A C 1
ATOM 1321 O O . GLY A 1 168 ? -7.144 -46.471 -4.653 1.00 35.19 168 GLY A O 1
ATOM 1322 N N . LYS A 1 169 ? -5.902 -46.430 -6.512 1.00 40.34 169 LYS A N 1
ATOM 1323 C CA . LYS A 1 169 ? -6.993 -46.852 -7.407 1.00 40.34 169 LYS A CA 1
ATOM 1324 C C . LYS A 1 169 ? -7.193 -48.363 -7.226 1.00 40.34 169 LYS A C 1
ATOM 1326 O O . LYS A 1 169 ? -6.559 -49.165 -7.902 1.00 40.34 169 LYS A O 1
ATOM 1331 N N . GLY A 1 170 ? -7.989 -48.767 -6.238 1.00 45.00 170 GLY A N 1
ATOM 1332 C CA . GLY A 1 170 ? -8.140 -50.187 -5.933 1.00 45.00 170 GLY A CA 1
ATOM 1333 C C . GLY A 1 170 ? -9.004 -50.504 -4.725 1.00 45.00 170 GLY A C 1
ATOM 1334 O O . GLY A 1 170 ? -8.498 -51.065 -3.755 1.00 45.00 170 GLY A O 1
ATOM 1335 N N . ARG A 1 171 ? -10.299 -50.189 -4.801 1.00 46.16 171 ARG A N 1
ATOM 1336 C CA . ARG A 1 171 ? -11.394 -51.073 -4.369 1.00 46.16 171 ARG A CA 1
ATOM 1337 C C . ARG A 1 171 ? -12.734 -50.418 -4.705 1.00 46.16 171 ARG A C 1
ATOM 1339 O O . ARG A 1 171 ? -12.869 -49.212 -4.572 1.00 46.16 171 ARG A O 1
ATOM 1346 N N . ASP A 1 172 ? -13.679 -51.254 -5.121 1.00 41.97 172 ASP A N 1
ATOM 1347 C CA . ASP A 1 172 ? -15.088 -50.933 -5.396 1.00 41.97 172 ASP A CA 1
ATOM 1348 C C . ASP A 1 172 ? -15.468 -50.496 -6.828 1.00 41.97 172 ASP A C 1
ATOM 1350 O O . ASP A 1 172 ? -16.237 -49.568 -7.026 1.00 41.97 172 ASP A O 1
ATOM 1354 N N . TRP A 1 173 ? -14.976 -51.206 -7.856 1.00 34.88 173 TRP A N 1
ATOM 1355 C CA . TRP A 1 173 ? -15.629 -51.234 -9.187 1.00 34.88 173 TRP A CA 1
ATOM 1356 C C . TRP A 1 173 ? -16.384 -52.549 -9.457 1.00 34.88 173 TRP A C 1
ATOM 1358 O O . TRP A 1 173 ? -17.211 -52.636 -10.364 1.00 34.88 173 TRP A O 1
ATOM 1368 N N . GLU A 1 174 ? -16.109 -53.599 -8.680 1.00 36.69 174 GLU A N 1
ATOM 1369 C CA . GLU A 1 174 ? -16.639 -54.951 -8.911 1.00 36.69 174 GLU A CA 1
ATOM 1370 C C . GLU A 1 174 ? -18.093 -55.089 -8.429 1.00 36.69 174 GLU A C 1
ATOM 1372 O O . GLU A 1 174 ? -18.909 -55.738 -9.078 1.00 36.69 174 GLU A O 1
ATOM 1377 N N . ARG A 1 175 ? -18.454 -54.354 -7.369 1.00 41.06 175 ARG A N 1
ATOM 1378 C CA . ARG A 1 175 ? -19.812 -54.294 -6.807 1.00 41.06 175 ARG A CA 1
ATOM 1379 C C . ARG A 1 175 ? -20.796 -53.518 -7.698 1.00 41.06 175 ARG A C 1
ATOM 1381 O O . ARG A 1 175 ? -22.007 -53.704 -7.598 1.00 41.06 175 ARG A O 1
ATOM 1388 N N . GLU A 1 176 ? -20.283 -52.674 -8.594 1.00 38.53 176 GLU A N 1
ATOM 1389 C CA . GLU A 1 176 ? -21.084 -51.866 -9.521 1.00 38.53 176 GLU A CA 1
ATOM 1390 C C . GLU A 1 176 ? -21.275 -52.557 -10.886 1.00 38.53 176 GLU A C 1
ATOM 1392 O O . GLU A 1 176 ? -22.310 -52.378 -11.526 1.00 38.53 176 GLU A O 1
ATOM 1397 N N . ARG A 1 177 ? -20.360 -53.451 -11.300 1.00 35.62 177 ARG A N 1
ATOM 1398 C CA . ARG A 1 177 ? -20.509 -54.248 -12.538 1.00 35.62 177 ARG A CA 1
ATOM 1399 C C . ARG A 1 177 ? -21.583 -55.334 -12.451 1.00 35.62 177 ARG A C 1
ATOM 1401 O O . ARG A 1 177 ? -22.244 -55.581 -13.458 1.00 35.62 177 ARG A O 1
ATOM 1408 N N . GLU A 1 178 ? -21.821 -55.929 -11.280 1.00 39.25 178 GLU A N 1
ATOM 1409 C CA . GLU A 1 178 ? -22.945 -56.866 -11.087 1.00 39.25 178 GLU A CA 1
ATOM 1410 C C . GLU A 1 178 ? -24.315 -56.173 -11.166 1.00 39.25 178 GLU A C 1
ATOM 1412 O O . GLU A 1 178 ? -25.321 -56.814 -11.461 1.00 39.25 178 GLU A O 1
ATOM 1417 N N . ARG A 1 179 ? -24.361 -54.848 -10.971 1.00 44.28 179 ARG A N 1
ATOM 1418 C CA . ARG A 1 179 ? -25.605 -54.071 -10.974 1.00 44.28 179 ARG A CA 1
ATOM 1419 C C . ARG A 1 179 ? -26.072 -53.650 -12.369 1.00 44.28 179 ARG A C 1
ATOM 1421 O O . ARG A 1 179 ? -27.251 -53.353 -12.531 1.00 44.28 179 ARG A O 1
ATOM 1428 N N . VAL A 1 180 ? -25.176 -53.607 -13.361 1.00 46.12 180 VAL A N 1
ATOM 1429 C CA . VAL A 1 180 ? -25.464 -52.990 -14.675 1.00 46.12 180 VAL A CA 1
ATOM 1430 C C . VAL A 1 180 ? -25.472 -53.991 -15.839 1.00 46.12 180 VAL A C 1
ATOM 1432 O O . VAL A 1 180 ? -25.803 -53.617 -16.955 1.00 46.12 180 VAL A O 1
ATOM 1435 N N . GLY A 1 181 ? -25.204 -55.282 -15.615 1.00 42.31 181 GLY A N 1
ATOM 1436 C CA . GLY A 1 181 ? -25.566 -56.332 -16.582 1.00 42.31 181 GLY A CA 1
ATOM 1437 C C . GLY A 1 181 ? -25.040 -56.134 -18.014 1.00 42.31 181 GLY A C 1
ATOM 1438 O O . GLY A 1 181 ? -25.752 -56.433 -18.969 1.00 42.31 181 GLY A O 1
ATOM 1439 N N . VAL A 1 182 ? -23.810 -55.639 -18.190 1.00 40.47 182 VAL A N 1
ATOM 1440 C CA . VAL A 1 182 ? -23.203 -55.488 -19.525 1.00 40.47 182 VAL A CA 1
ATOM 1441 C C . VAL A 1 182 ? -22.182 -56.599 -19.765 1.00 40.47 182 VAL A C 1
ATOM 1443 O O . VAL A 1 182 ? -21.067 -56.587 -19.243 1.00 40.47 182 VAL A O 1
ATOM 1446 N N . SER A 1 183 ? -22.592 -57.574 -20.574 1.00 36.69 183 SER A N 1
ATOM 1447 C CA . SER A 1 183 ? -21.745 -58.613 -21.162 1.00 36.69 183 SER A CA 1
ATOM 1448 C C . SER A 1 183 ? -20.940 -58.032 -22.330 1.00 36.69 183 SER A C 1
ATOM 1450 O O . SER A 1 183 ? -21.521 -57.490 -23.267 1.00 36.69 183 SER A O 1
ATOM 1452 N N . GLY A 1 184 ? -19.610 -58.152 -22.301 1.00 33.72 184 GLY A N 1
ATOM 1453 C CA . GLY A 1 184 ? -18.757 -57.789 -23.438 1.00 33.72 184 GLY A CA 1
ATOM 1454 C C . GLY A 1 184 ? -17.266 -57.943 -23.138 1.00 33.72 184 GLY A C 1
ATOM 1455 O O . GLY A 1 184 ? -16.728 -57.260 -22.272 1.00 33.72 184 GLY A O 1
ATOM 1456 N N . LYS A 1 185 ? -16.607 -58.881 -23.828 1.00 33.09 185 LYS A N 1
ATOM 1457 C CA . LYS A 1 185 ? -15.203 -59.290 -23.640 1.00 33.09 185 LYS A CA 1
ATOM 1458 C C . LYS A 1 185 ? -14.213 -58.199 -24.079 1.00 33.09 185 LYS A C 1
ATOM 1460 O O . LYS A 1 185 ? -14.364 -57.624 -25.151 1.00 33.09 185 LYS A O 1
ATOM 1465 N N . VAL A 1 186 ? -13.166 -57.994 -23.278 1.00 30.52 186 VAL A N 1
ATOM 1466 C CA . VAL A 1 186 ? -12.005 -57.141 -23.584 1.00 30.52 186 VAL A CA 1
ATOM 1467 C C . VAL A 1 186 ? -10.956 -57.968 -24.330 1.00 30.52 186 VAL A C 1
ATOM 1469 O O . VAL A 1 186 ? -10.590 -59.047 -23.866 1.00 30.52 186 VAL A O 1
ATOM 1472 N N . ALA A 1 187 ? -10.439 -57.448 -25.442 1.00 31.39 187 ALA A N 1
ATOM 1473 C CA . ALA A 1 187 ? -9.156 -57.856 -26.003 1.00 31.39 187 ALA A CA 1
ATOM 1474 C C . ALA A 1 187 ? -8.226 -56.636 -25.985 1.00 31.39 187 ALA A C 1
ATOM 1476 O O . ALA A 1 187 ? -8.530 -55.615 -26.598 1.00 31.39 187 ALA A O 1
ATOM 1477 N N . ALA A 1 188 ? -7.126 -56.739 -25.244 1.00 34.81 188 ALA A N 1
ATOM 1478 C CA . ALA A 1 188 ? -6.027 -55.778 -25.253 1.00 34.81 188 ALA A CA 1
ATOM 1479 C C . ALA A 1 188 ? -4.911 -56.281 -26.184 1.00 34.81 188 ALA A C 1
ATOM 1481 O O . ALA A 1 188 ? -4.700 -57.492 -26.269 1.00 34.81 188 ALA A O 1
ATOM 1482 N N . PRO A 1 189 ? -4.134 -55.374 -26.789 1.00 32.22 189 PRO A N 1
ATOM 1483 C CA . PRO A 1 189 ? -2.698 -55.593 -26.936 1.00 32.22 189 PRO A CA 1
ATOM 1484 C C . PRO A 1 189 ? -1.947 -54.414 -26.294 1.00 32.22 189 PRO A C 1
ATOM 1486 O O . PRO A 1 189 ? -2.274 -53.255 -26.515 1.00 32.22 189 PRO A O 1
ATOM 1489 N N . ALA A 1 190 ? -1.143 -54.676 -25.265 1.00 32.41 190 ALA A N 1
ATOM 1490 C CA . ALA A 1 190 ? 0.259 -55.102 -25.332 1.00 32.41 190 ALA A CA 1
ATOM 1491 C C . ALA A 1 190 ? 1.196 -53.898 -25.529 1.00 32.41 190 ALA A C 1
ATOM 1493 O O . ALA A 1 190 ? 1.296 -53.328 -26.609 1.00 32.41 190 ALA A O 1
ATOM 1494 N N . LEU A 1 191 ? 1.842 -53.533 -24.420 1.00 33.28 191 LEU A N 1
ATOM 1495 C CA . LEU A 1 191 ? 2.937 -52.575 -24.323 1.00 33.28 191 LEU A CA 1
ATOM 1496 C C . LEU A 1 191 ? 4.151 -53.052 -25.134 1.00 33.28 191 LEU A C 1
ATOM 1498 O O . LEU A 1 191 ? 4.569 -54.203 -24.982 1.00 33.28 191 LEU A O 1
ATOM 1502 N N . ALA A 1 192 ? 4.731 -52.132 -25.900 1.00 34.50 192 ALA A N 1
ATOM 1503 C CA . ALA A 1 192 ? 6.158 -52.028 -26.189 1.00 34.50 192 ALA A CA 1
ATOM 1504 C C . ALA A 1 192 ? 6.497 -50.537 -26.309 1.00 34.50 192 ALA A C 1
ATOM 1506 O O . ALA A 1 192 ? 5.706 -49.824 -26.970 1.00 34.50 192 ALA A O 1
#

Radius of gyration: 24.93 Å; Cα contacts (8 Å, |Δi|>4): 150; chains: 1; bounding box: 47×75×50 Å

Sequence (192 aa):
MFEMAVDYVRQNTDFEIVAGYLSPVSDQYKKPGLLSGAHRVNMCTLAAEETSSWLMVDPWEAFQSYQRTAVVLDHFDYEINTVLGGVQTPDGARRSVRVMLLAGSDLISTMSEPGVWTEADNDVSSTKVRLFLRRGLSVRYLIPAPVVAYIEENGLYLDEDKEKEGKGKGRDWERERERVGVSGKVAAPALA

Secondary structure (DSSP, 8-state):
-HHHHHHHHHHH-SPPP--EEE-PPPGGG--TTPPPHHHHHH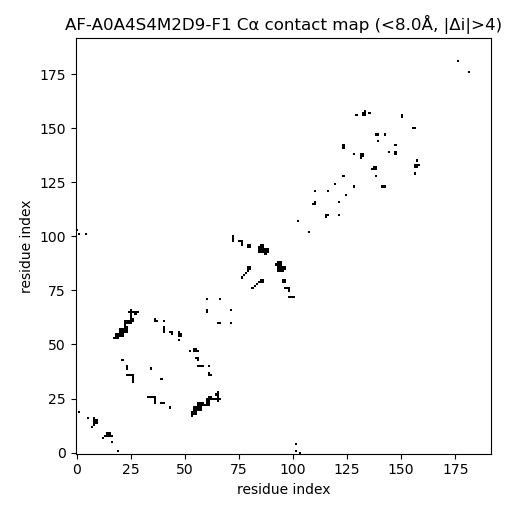HHHHHHHHH-SSEEE--HHHHSSP--HHHHHHHHHIIIIIIS-SEEPTTS-EEPPPP-----HHHHHHTTSBTTB-HHHH---HHHHHHHHHTT---BTTB-HHHHHHHHHTTTTS-SSSSTTTS---SSSHHHHHHH------------

Nearest PDB structures (foldseek):
  5z9r-assembly1_A  TM=6.204E-01  e=1.682E-08  Mus musculus
  1kqn-assembly1_F  TM=6.206E-01  e=2.488E-08  Homo sapiens
  1nup-assembly1_B  TM=6.235E-01  e=3.230E-08  Homo sapiens
  8qe8-assembly1_2  TM=4.836E-01  e=4.193E-08  Homo sapiens
  8qe8-assembly1_1  TM=4.742E-01  e=8.593E-08  Homo sapiens

Foldseek 3Di:
DVVVVQVCCVVPHPDDDQAAEDEDAAPLVVDPPDDQLVVVQVVLQVVPVVPHPGYDYDSVRHPDHGDDVVVVQVVVQCCACPVVVADQDPVRDHDRDHRDDDDDPVVVVCVPPPPSAPVVRVPPPVVVVLVCLCVVHDCPPVDDPVVSVVCVVVVPSPDDPVVVVPDDPDDPPVVVVVVPPDDDDDDDDDDD

Mean predicted aligned error: 16.23 Å

Organism: NCBI:txid1095465